Protein AF-A0A8C9F2P1-F1 (afdb_monomer_lite)

Secondary structure (DSSP, 8-state):
----------------------PEEEEEEEEE--SSSSPPEEEEEE---S-TT--EEEEETTEEEEESSEEEEEE-SGGG-EEEEEEETTT--EEEEEEEEEEETT-------EEEBSSTTSEEEEEEEES---TT-EEEESSSB---EEEEETTEEEEEEEEE-TT--TTS---SPEEEEEEEEETTEEEEEEEEE-HHHHBHHHHHHHHHHHHHHHHHHHHHHHHHHHHHHHHHHHHHHHHHS------SSHHHHHHHHHHHHHHHHT-

Radius of gyration: 35.14 Å; chains: 1; bounding box: 59×45×119 Å

pLDDT: mean 71.7, std 19.45, range [29.45, 96.0]

Organism: Pavo cristatus (NCBI:txid9049)

InterPro domains:
  IPR007110 Immunoglobulin-like domain [PS50835] (43-96)
  IPR013783 Immunoglobulin-like fold [G3DSA:2.60.40.10] (23-104)
  IPR013783 Immunoglobulin-like fold [G3DSA:2.60.40.10] (109-202)
  IPR015528 Interleukin-12 beta [PR01928] (113-128)
  IPR015528 Interleukin-12 beta [PR01928] (169-180)
  IPR019482 Interleukin-12 beta, central domain [PF10420] (110-186)
  IPR036116 Fibronectin type III superfamily [SSF49265] (100-202)
  IPR036179 Immunoglobulin-like domain superfamily [SSF48726] (40-87)
  IPR050676 Interleukin-12 [PTHR48485] (5-209)

Structure (mmCIF, N/CA/C/O backbone):
data_AF-A0A8C9F2P1-F1
#
_entry.id   AF-A0A8C9F2P1-F1
#
loop_
_atom_site.group_PDB
_atom_site.id
_atom_site.type_symbol
_atom_site.label_atom_id
_atom_site.label_alt_id
_atom_site.label_comp_id
_atom_site.label_asym_id
_atom_site.label_entity_id
_atom_site.label_seq_id
_atom_site.pdbx_PDB_ins_code
_atom_site.Cartn_x
_atom_site.Cartn_y
_atom_site.Cartn_z
_atom_site.occupancy
_atom_site.B_iso_or_equiv
_atom_site.auth_seq_id
_atom_site.auth_comp_id
_atom_site.auth_asym_id
_atom_site.auth_atom_id
_atom_site.pdbx_PDB_model_num
ATOM 1 N N . ASN A 1 1 ? 33.682 -20.377 -0.578 1.00 33.81 1 ASN A N 1
ATOM 2 C CA . ASN A 1 1 ? 34.108 -20.885 0.744 1.00 33.81 1 ASN A CA 1
ATOM 3 C C . ASN A 1 1 ? 33.719 -19.906 1.837 1.00 33.81 1 ASN A C 1
ATOM 5 O O . ASN A 1 1 ? 34.467 -18.975 2.087 1.00 33.81 1 ASN A O 1
ATOM 9 N N . CYS A 1 2 ? 32.554 -20.096 2.461 1.00 29.45 2 CYS A N 1
ATOM 10 C CA . CYS A 1 2 ? 32.192 -19.419 3.708 1.00 29.45 2 CYS A CA 1
ATOM 11 C C . CYS A 1 2 ? 31.527 -20.458 4.632 1.00 29.45 2 CYS A C 1
ATOM 13 O O . CYS A 1 2 ? 30.336 -20.721 4.546 1.00 29.45 2 CYS A O 1
ATOM 15 N N . HIS A 1 3 ? 32.361 -21.114 5.433 1.00 33.81 3 HIS A N 1
ATOM 16 C CA . HIS A 1 3 ? 32.072 -21.952 6.607 1.00 33.81 3 HIS A CA 1
ATOM 17 C C . HIS A 1 3 ? 33.021 -21.380 7.694 1.00 33.81 3 HIS A C 1
ATOM 19 O O . HIS A 1 3 ? 34.109 -20.946 7.327 1.00 33.81 3 HIS A O 1
ATOM 25 N N . LEU A 1 4 ? 32.770 -21.290 9.005 1.00 39.06 4 LEU A N 1
ATOM 26 C CA . LEU A 1 4 ? 31.914 -22.031 9.932 1.00 39.06 4 LEU A CA 1
ATOM 27 C C . LEU A 1 4 ? 31.918 -21.276 11.302 1.00 39.06 4 LEU A C 1
ATOM 29 O O . LEU A 1 4 ? 32.972 -20.803 11.707 1.00 39.06 4 LEU A O 1
ATOM 33 N N . TYR A 1 5 ? 30.758 -21.196 11.974 1.00 37.84 5 TYR A N 1
ATOM 34 C CA . TYR A 1 5 ? 30.447 -21.282 13.428 1.00 37.84 5 TYR A CA 1
ATOM 35 C C . TYR A 1 5 ? 31.384 -20.759 14.548 1.00 37.84 5 TYR A C 1
ATOM 37 O O . TYR A 1 5 ? 32.548 -21.128 14.610 1.00 37.84 5 TYR A O 1
ATOM 45 N N . CYS A 1 6 ? 30.781 -20.089 15.553 1.00 30.33 6 CYS A N 1
ATOM 46 C CA . CYS A 1 6 ? 30.872 -20.336 17.023 1.00 30.33 6 CYS A CA 1
ATOM 47 C C . CYS A 1 6 ? 30.288 -19.124 17.787 1.00 30.33 6 CYS A C 1
ATOM 49 O O . CYS A 1 6 ? 30.443 -18.005 17.323 1.00 30.33 6 CYS A O 1
ATOM 51 N N . SER A 1 7 ? 29.664 -19.178 18.965 1.00 40.97 7 SER A N 1
ATOM 52 C CA . SER A 1 7 ? 29.119 -20.210 19.853 1.00 40.97 7 SER A CA 1
ATOM 53 C C . SER A 1 7 ? 28.253 -19.474 20.894 1.00 40.97 7 SER A C 1
ATOM 55 O O . SER A 1 7 ? 28.381 -18.265 21.080 1.00 40.97 7 SER A O 1
ATOM 57 N N . ALA A 1 8 ? 27.390 -20.214 21.583 1.00 44.00 8 ALA A N 1
ATOM 58 C CA . ALA A 1 8 ? 26.389 -19.725 22.523 1.00 44.00 8 ALA A CA 1
ATOM 59 C C . ALA A 1 8 ? 26.947 -19.047 23.791 1.00 44.00 8 ALA A C 1
ATOM 61 O O . ALA A 1 8 ? 27.937 -19.503 24.357 1.00 44.00 8 ALA A O 1
ATOM 62 N N . PHE A 1 9 ? 26.210 -18.052 24.297 1.00 39.06 9 PHE A N 1
ATOM 63 C CA . PHE A 1 9 ? 26.190 -17.664 25.710 1.00 39.06 9 PHE A CA 1
ATOM 64 C C . PHE A 1 9 ? 24.742 -17.340 26.111 1.00 39.06 9 PHE A C 1
ATOM 66 O O . PHE A 1 9 ? 24.146 -16.391 25.610 1.00 39.06 9 PHE A O 1
ATOM 73 N N . ILE A 1 10 ? 24.173 -18.163 26.996 1.00 45.09 10 ILE A N 1
ATOM 74 C CA . ILE A 1 10 ? 22.894 -17.925 27.677 1.00 45.09 10 ILE A CA 1
ATOM 75 C C . ILE A 1 10 ? 23.223 -17.513 29.112 1.00 45.09 10 ILE A C 1
ATOM 77 O O . ILE A 1 10 ? 23.900 -18.254 29.822 1.00 45.09 10 ILE A O 1
ATOM 81 N N . LEU A 1 11 ? 22.706 -16.364 29.549 1.00 40.53 11 LEU A N 1
ATOM 82 C CA . LEU A 1 11 ? 22.601 -15.991 30.960 1.00 40.53 11 LEU A CA 1
ATOM 83 C C . LEU A 1 11 ? 21.319 -15.166 31.161 1.00 40.53 11 LEU A C 1
ATOM 85 O O . LEU A 1 11 ? 21.151 -14.098 30.579 1.00 40.53 11 LEU A O 1
ATOM 89 N N . LEU A 1 12 ? 20.398 -15.733 31.946 1.00 43.09 12 LEU A N 1
ATOM 90 C CA . LEU A 1 12 ? 19.124 -15.157 32.382 1.00 43.09 12 LEU A CA 1
ATOM 91 C C . LEU A 1 12 ? 19.335 -14.036 33.408 1.00 43.09 12 LEU A C 1
ATOM 93 O O . LEU A 1 12 ? 20.036 -14.257 34.393 1.00 43.09 12 LEU A O 1
ATOM 97 N N . ILE A 1 13 ? 18.594 -12.930 33.272 1.00 45.28 13 ILE A N 1
ATOM 98 C CA . ILE A 1 13 ? 18.105 -12.138 34.414 1.00 45.28 13 ILE A CA 1
ATOM 99 C C . ILE A 1 13 ? 16.639 -11.752 34.154 1.00 45.28 13 ILE A C 1
ATOM 101 O O . ILE A 1 13 ? 16.314 -11.121 33.152 1.00 45.28 13 ILE A O 1
ATOM 105 N N . LEU A 1 14 ? 15.762 -12.164 35.075 1.00 47.00 14 LEU A N 1
ATOM 106 C CA . LEU A 1 14 ? 14.365 -11.745 35.197 1.00 47.00 14 LEU A CA 1
ATOM 107 C C . LEU A 1 14 ? 14.307 -10.342 35.814 1.00 47.00 14 LEU A C 1
ATOM 109 O O . LEU A 1 14 ? 14.757 -10.162 36.943 1.00 47.00 14 LEU A O 1
ATOM 113 N N . ALA A 1 15 ? 13.695 -9.378 35.126 1.00 34.41 15 ALA A N 1
ATOM 114 C CA . ALA A 1 15 ? 13.180 -8.162 35.751 1.00 34.41 15 ALA A CA 1
ATOM 115 C C . ALA A 1 15 ? 12.081 -7.529 34.884 1.00 34.41 15 ALA A C 1
ATOM 117 O O . ALA A 1 15 ? 12.339 -7.085 33.771 1.00 34.41 15 ALA A O 1
ATOM 118 N N . GLY A 1 16 ? 10.863 -7.480 35.431 1.00 40.03 16 GLY A N 1
ATOM 119 C CA . G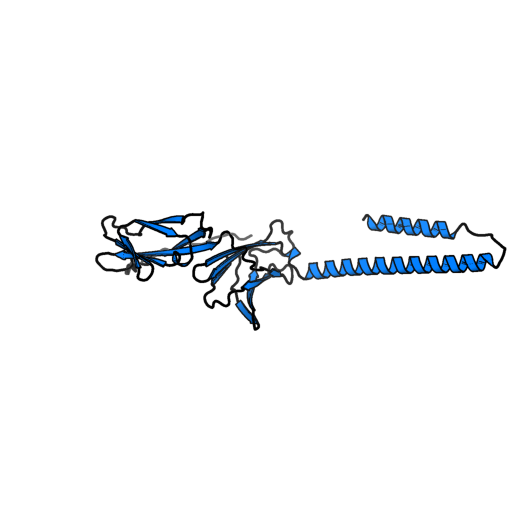LY A 1 16 ? 9.805 -6.553 35.029 1.00 40.03 16 GLY A CA 1
ATOM 120 C C . GLY A 1 16 ? 9.223 -6.754 33.632 1.00 40.03 16 GLY A C 1
ATOM 121 O O . GLY A 1 16 ? 9.534 -5.999 32.715 1.00 40.03 16 GLY A O 1
ATOM 122 N N . ALA A 1 17 ? 8.264 -7.673 33.498 1.00 34.94 17 ALA A N 1
ATOM 123 C CA . ALA A 1 17 ? 7.250 -7.528 32.462 1.00 34.94 17 ALA A CA 1
ATOM 124 C C . ALA A 1 17 ? 6.398 -6.292 32.805 1.00 34.94 17 ALA A C 1
ATOM 126 O O . ALA A 1 17 ? 5.344 -6.395 33.428 1.00 34.94 17 ALA A O 1
ATOM 127 N N . ASN A 1 18 ? 6.867 -5.106 32.412 1.00 39.03 18 ASN A N 1
ATOM 128 C CA . ASN A 1 18 ? 5.953 -4.039 32.038 1.00 39.03 18 ASN A CA 1
ATOM 129 C C . ASN A 1 18 ? 5.150 -4.611 30.874 1.00 39.03 18 ASN A C 1
ATOM 131 O O . ASN A 1 18 ? 5.624 -4.622 29.736 1.00 39.03 18 ASN A O 1
ATOM 135 N N . MET A 1 19 ? 3.977 -5.167 31.182 1.00 31.06 19 MET A N 1
ATOM 136 C CA . MET A 1 19 ? 3.005 -5.615 30.197 1.00 31.06 19 MET A CA 1
ATOM 137 C C . MET A 1 19 ? 2.455 -4.358 29.529 1.00 31.06 19 MET A C 1
ATOM 139 O O . MET A 1 19 ? 1.376 -3.863 29.834 1.00 31.06 19 MET A O 1
ATOM 143 N N . SER A 1 20 ? 3.286 -3.781 28.670 1.00 34.66 20 SER A N 1
ATOM 144 C CA . SER A 1 20 ? 2.870 -2.836 27.661 1.00 34.66 20 SER A CA 1
ATOM 145 C C . SER A 1 20 ? 1.921 -3.625 26.774 1.00 34.66 20 SER A C 1
ATOM 147 O O . SER A 1 20 ? 2.335 -4.476 25.989 1.00 34.66 20 SER A O 1
ATOM 149 N N . PHE A 1 21 ? 0.623 -3.414 26.979 1.00 36.59 21 PHE A N 1
ATOM 150 C CA . PHE A 1 21 ? -0.382 -3.835 26.022 1.00 36.59 21 PHE A CA 1
ATOM 151 C C . PHE A 1 21 ? -0.107 -3.054 24.739 1.00 36.59 21 PHE A C 1
ATOM 153 O O . PHE A 1 21 ? -0.518 -1.907 24.582 1.00 36.59 21 PHE A O 1
ATOM 160 N N . PHE A 1 22 ? 0.668 -3.650 23.838 1.00 39.34 22 PHE A N 1
ATOM 161 C CA . PHE A 1 22 ? 0.743 -3.183 22.468 1.00 39.34 22 PHE A CA 1
ATOM 162 C C . PHE A 1 22 ? -0.581 -3.553 21.809 1.00 39.34 22 PHE A C 1
ATOM 164 O O . PHE A 1 22 ? -0.883 -4.732 21.631 1.00 39.34 22 PHE A O 1
ATOM 171 N N . ALA A 1 23 ? -1.383 -2.546 21.469 1.00 50.19 23 ALA A N 1
ATOM 172 C CA . ALA A 1 23 ? -2.507 -2.751 20.572 1.00 50.19 23 ALA A CA 1
ATOM 173 C C . ALA A 1 23 ? -1.953 -3.275 19.236 1.00 50.19 23 ALA A C 1
ATOM 175 O O . ALA A 1 23 ? -1.092 -2.643 18.616 1.00 50.19 23 ALA A O 1
ATOM 176 N N . ILE A 1 24 ? -2.402 -4.461 18.834 1.00 57.00 24 ILE A N 1
ATOM 177 C CA . ILE A 1 24 ? -1.966 -5.115 17.597 1.00 57.00 24 ILE A CA 1
ATOM 178 C C . ILE A 1 24 ? -2.663 -4.426 16.415 1.00 57.00 24 ILE A C 1
ATOM 180 O O . ILE A 1 24 ? -3.870 -4.182 16.476 1.00 57.00 24 ILE A O 1
ATOM 184 N N . SER A 1 25 ? -1.883 -4.108 15.375 1.00 72.19 25 SER A N 1
ATOM 185 C CA . SER A 1 25 ? -2.351 -3.552 14.099 1.00 72.19 25 SER A CA 1
ATOM 186 C C . SER A 1 25 ? -2.530 -4.664 13.079 1.00 72.19 25 SER A C 1
ATOM 188 O O . SER A 1 25 ? -1.555 -5.335 12.736 1.00 72.19 25 SER A O 1
ATOM 190 N N . GLU A 1 26 ? -3.736 -4.822 12.548 1.00 84.56 26 GLU A N 1
ATOM 191 C CA . GLU A 1 26 ? -3.969 -5.621 11.343 1.00 84.56 26 GLU A CA 1
ATOM 192 C C . GLU A 1 26 ? -4.292 -4.692 10.173 1.00 84.56 26 GLU A C 1
ATOM 194 O O . GLU A 1 26 ? -5.166 -3.834 10.288 1.00 84.56 26 GLU A O 1
ATOM 199 N N . VAL A 1 27 ? -3.600 -4.853 9.044 1.00 89.62 27 VAL A N 1
ATOM 200 C CA . VAL A 1 27 ? -3.855 -4.077 7.822 1.00 89.62 27 VAL A CA 1
ATOM 201 C C . VAL A 1 27 ? -4.522 -4.983 6.793 1.00 89.62 27 VAL A C 1
ATOM 203 O O . VAL A 1 27 ? -3.987 -6.040 6.466 1.00 89.62 27 VAL A O 1
ATOM 206 N N . TYR A 1 28 ? -5.675 -4.562 6.275 1.00 91.38 28 TYR A N 1
ATOM 207 C CA . TYR A 1 28 ? -6.435 -5.280 5.254 1.00 91.38 28 TYR A CA 1
ATOM 208 C C . TYR A 1 28 ? -6.451 -4.468 3.964 1.00 91.38 28 TYR A C 1
ATOM 210 O O . TYR A 1 28 ? -6.855 -3.309 3.980 1.00 91.38 28 TYR A O 1
ATOM 218 N N . VAL A 1 29 ? -6.053 -5.085 2.852 1.00 91.69 29 VAL A N 1
ATOM 219 C CA . VAL A 1 29 ? -6.178 -4.502 1.509 1.00 91.69 29 VAL A CA 1
ATOM 220 C C . VAL A 1 29 ? -7.422 -5.086 0.847 1.00 91.69 29 VAL A C 1
ATOM 222 O O . VAL A 1 29 ? -7.571 -6.306 0.754 1.00 91.69 29 VAL A O 1
ATOM 225 N N . ILE A 1 30 ? -8.344 -4.217 0.443 1.00 93.44 30 ILE A N 1
ATOM 226 C CA . ILE A 1 30 ? -9.664 -4.578 -0.067 1.00 93.44 30 ILE A CA 1
ATOM 227 C C . ILE A 1 30 ? -9.790 -4.102 -1.511 1.00 93.44 30 ILE A C 1
ATOM 229 O O . ILE A 1 30 ? -9.953 -2.917 -1.777 1.00 93.44 30 ILE A O 1
ATOM 233 N N . GLU A 1 31 ? -9.768 -5.046 -2.444 1.00 91.44 31 GLU A N 1
ATOM 234 C CA . GLU A 1 31 ? -10.162 -4.785 -3.829 1.00 91.44 31 GLU A CA 1
ATOM 235 C C . GLU A 1 31 ? -11.665 -4.484 -3.900 1.00 91.44 31 GLU A C 1
ATOM 237 O O . GLU A 1 31 ? -12.473 -5.261 -3.367 1.00 91.44 31 GLU A O 1
ATOM 242 N N . SER A 1 32 ? -12.020 -3.363 -4.533 1.00 90.25 32 SER A N 1
ATOM 243 C CA . SER A 1 32 ? -13.395 -2.876 -4.669 1.00 90.25 32 SER A CA 1
ATOM 244 C C . SER A 1 32 ? -13.683 -2.346 -6.077 1.00 90.25 32 SER A C 1
ATOM 246 O O . SER A 1 32 ? -12.914 -1.555 -6.633 1.00 90.25 32 SER A O 1
ATOM 248 N N . GLU A 1 33 ? -14.820 -2.760 -6.637 1.00 90.81 33 GLU A N 1
ATOM 249 C CA . GLU A 1 33 ? -15.377 -2.239 -7.888 1.00 90.81 33 GLU A CA 1
ATOM 250 C C . GLU A 1 33 ? -16.398 -1.141 -7.586 1.00 90.81 33 GLU A C 1
ATOM 252 O O . GLU A 1 33 ? -17.348 -1.333 -6.824 1.00 90.81 33 GLU A O 1
ATOM 257 N N . TRP A 1 34 ? -16.198 0.028 -8.186 1.00 89.31 34 TRP A N 1
ATOM 258 C CA . TRP A 1 34 ? -16.967 1.229 -7.873 1.00 89.31 34 TRP A CA 1
ATOM 259 C C . TRP A 1 34 ? -18.045 1.453 -8.930 1.00 89.31 34 TRP A C 1
ATOM 261 O O . TRP A 1 34 ? -17.960 2.366 -9.748 1.00 89.31 34 TRP A O 1
ATOM 271 N N . ASN A 1 35 ? -19.048 0.580 -8.927 1.00 87.44 35 ASN A N 1
ATOM 272 C CA . ASN A 1 35 ? -20.222 0.687 -9.785 1.00 87.44 35 ASN A CA 1
ATOM 273 C C . ASN A 1 35 ? -21.507 0.467 -8.960 1.00 87.44 35 ASN A C 1
ATOM 275 O O . ASN A 1 35 ? -21.458 -0.026 -7.828 1.00 87.44 35 ASN A O 1
ATOM 279 N N . ASP A 1 36 ? -22.663 0.860 -9.492 1.00 87.25 36 ASP A N 1
ATOM 280 C CA . ASP A 1 36 ? -23.942 0.758 -8.771 1.00 87.25 36 ASP A CA 1
ATOM 281 C C . ASP A 1 36 ? -24.445 -0.691 -8.630 1.00 87.25 36 ASP A C 1
ATOM 283 O O . ASP A 1 36 ? -25.266 -0.982 -7.760 1.00 87.25 36 ASP A O 1
ATOM 287 N N . GLU A 1 37 ? -23.937 -1.612 -9.451 1.00 90.75 37 GLU A N 1
ATOM 288 C CA . GLU A 1 37 ? -24.379 -3.009 -9.527 1.00 90.75 37 GLU A CA 1
ATOM 289 C C . GLU A 1 37 ? -23.670 -3.906 -8.501 1.00 90.75 37 GLU A C 1
ATOM 291 O O . GLU A 1 37 ? -24.273 -4.822 -7.934 1.00 90.75 37 GLU A O 1
ATOM 296 N N . THR A 1 38 ? -22.397 -3.627 -8.224 1.00 90.31 38 THR A N 1
ATOM 297 C CA . THR A 1 38 ? -21.540 -4.407 -7.339 1.00 90.31 38 THR A CA 1
ATOM 298 C C . THR A 1 38 ? -21.796 -3.986 -5.883 1.00 90.31 38 THR A C 1
ATOM 300 O O . THR A 1 38 ? -21.642 -2.809 -5.517 1.00 90.31 38 THR A O 1
ATOM 303 N N . PRO A 1 39 ? -22.221 -4.920 -5.008 1.00 93.31 39 PRO A N 1
ATOM 304 C CA . PRO A 1 39 ? -22.475 -4.624 -3.603 1.00 93.31 39 PRO A CA 1
ATOM 305 C C . PRO A 1 39 ? -21.174 -4.443 -2.811 1.00 93.31 39 PRO A C 1
ATOM 307 O O . PRO A 1 39 ? -20.104 -4.899 -3.210 1.00 93.31 39 PRO A O 1
ATOM 310 N N . ALA A 1 40 ? -21.289 -3.826 -1.634 1.00 93.88 40 ALA A N 1
ATOM 311 C CA . ALA A 1 40 ? -20.174 -3.678 -0.705 1.00 93.88 40 ALA A CA 1
ATOM 312 C C . ALA A 1 40 ? -19.603 -5.039 -0.270 1.00 93.88 40 ALA A C 1
ATOM 314 O O . ALA A 1 40 ? -20.337 -6.003 -0.013 1.00 93.88 40 ALA A O 1
ATOM 315 N N . LYS A 1 41 ? -18.279 -5.107 -0.117 1.00 94.75 41 LYS A N 1
ATOM 316 C CA . LYS A 1 41 ? -17.587 -6.306 0.354 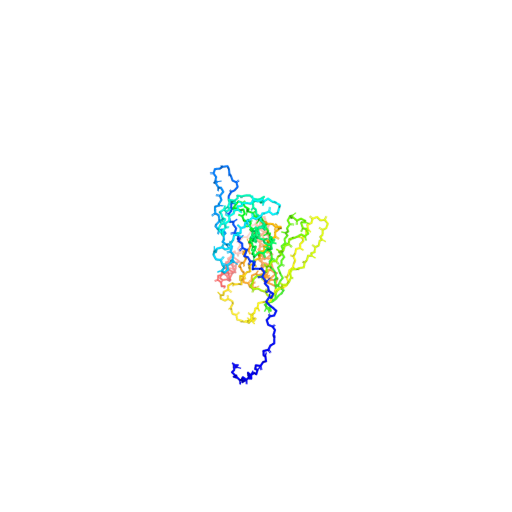1.00 94.75 41 LYS A CA 1
ATOM 317 C C . LYS A 1 41 ? -17.738 -6.434 1.866 1.00 94.75 41 LYS A C 1
ATOM 319 O O . LYS A 1 41 ? -17.505 -5.483 2.607 1.00 94.75 41 LYS A O 1
ATOM 324 N N . LYS A 1 42 ? -18.103 -7.628 2.336 1.00 95.00 42 LYS A N 1
ATOM 325 C CA . LYS A 1 42 ? -18.283 -7.921 3.766 1.00 95.00 42 LYS A CA 1
ATOM 326 C C . LYS A 1 42 ? -16.999 -8.478 4.359 1.00 95.00 42 LYS A C 1
ATOM 328 O O . LYS A 1 42 ? -16.578 -9.573 3.993 1.00 95.00 42 LYS A O 1
ATOM 333 N N . VAL A 1 43 ? -16.402 -7.749 5.297 1.00 94.56 43 VAL A N 1
ATOM 334 C CA . VAL A 1 43 ? -15.168 -8.143 5.988 1.00 94.56 43 VAL A CA 1
ATOM 335 C C . VAL A 1 43 ? -15.470 -8.400 7.458 1.00 94.56 43 VAL A C 1
ATOM 337 O O . VAL A 1 43 ? -16.029 -7.553 8.154 1.00 94.56 43 VAL A O 1
ATOM 340 N N . LYS A 1 44 ? -15.113 -9.593 7.939 1.00 94.75 44 LYS A N 1
ATOM 341 C CA . LYS A 1 44 ? -15.293 -9.987 9.338 1.00 94.75 44 LYS A CA 1
ATOM 342 C C . LYS A 1 44 ? -14.066 -9.579 10.153 1.00 94.75 44 LYS A C 1
ATOM 344 O O . LYS A 1 44 ? -13.023 -10.215 10.048 1.00 94.75 44 LYS A O 1
ATOM 349 N N . LEU A 1 45 ? -14.225 -8.578 11.009 1.00 93.31 45 LEU A N 1
ATOM 350 C CA . LEU A 1 45 ? -13.245 -8.182 12.014 1.00 93.31 45 LEU A CA 1
ATOM 351 C C . LEU A 1 45 ? -13.497 -8.927 13.324 1.00 93.31 45 LEU A C 1
ATOM 353 O O . LEU A 1 45 ? -14.644 -9.070 13.751 1.00 93.31 45 LEU A O 1
ATOM 357 N N . THR A 1 46 ? -12.430 -9.381 13.978 1.00 92.31 46 THR A N 1
ATOM 358 C CA . THR A 1 46 ? -12.506 -10.040 15.289 1.00 92.31 46 THR A CA 1
ATOM 359 C C . THR A 1 46 ? -11.604 -9.314 16.271 1.00 92.31 46 THR A C 1
ATOM 361 O O . THR A 1 46 ? -10.423 -9.124 16.013 1.00 92.31 46 THR A O 1
ATOM 364 N N . CYS A 1 47 ? -12.160 -8.903 17.407 1.00 91.25 47 CYS A N 1
ATOM 365 C CA . CYS A 1 47 ? -11.415 -8.164 18.409 1.00 91.25 47 CYS A CA 1
ATOM 366 C C . CYS A 1 47 ? -10.446 -9.110 19.112 1.00 91.25 47 CYS A C 1
ATOM 368 O O . CYS A 1 47 ? -10.854 -10.164 19.615 1.00 91.25 47 CYS A O 1
ATOM 370 N N . ASN A 1 48 ? -9.172 -8.728 19.157 1.00 87.75 48 ASN A N 1
ATOM 371 C CA . ASN A 1 48 ? -8.122 -9.555 19.733 1.00 87.75 48 ASN A CA 1
ATOM 372 C C . ASN A 1 48 ? -8.104 -9.444 21.269 1.00 87.75 48 ASN A C 1
ATOM 374 O O . ASN A 1 48 ? -7.260 -8.773 21.856 1.00 87.75 48 ASN A O 1
ATOM 378 N N . THR A 1 49 ? -9.093 -10.063 21.915 1.00 86.19 49 THR A N 1
ATOM 379 C CA . THR A 1 49 ? -9.196 -10.195 23.375 1.00 86.19 49 THR A CA 1
ATOM 380 C C . THR A 1 49 ? -9.052 -11.659 23.783 1.00 86.19 49 THR A C 1
ATOM 382 O O . THR A 1 49 ? -9.687 -12.538 23.192 1.00 86.19 49 THR A O 1
ATOM 385 N N . ALA A 1 50 ? -8.237 -11.910 24.811 1.00 82.69 50 ALA A N 1
ATOM 386 C CA . ALA A 1 50 ? -8.070 -13.231 25.421 1.00 82.69 50 ALA A CA 1
ATOM 387 C C . ALA A 1 50 ? -9.305 -13.667 26.230 1.00 82.69 50 ALA A C 1
ATOM 389 O O . ALA A 1 50 ? -9.544 -14.860 26.396 1.00 82.69 50 ALA A O 1
ATOM 390 N N . ASP A 1 51 ? -10.092 -12.705 26.719 1.00 83.62 51 ASP A N 1
ATOM 391 C CA . ASP A 1 51 ? -11.343 -12.954 27.431 1.00 83.62 51 ASP A CA 1
ATOM 392 C C . ASP A 1 51 ? -12.527 -12.844 26.459 1.00 83.62 51 ASP A C 1
ATOM 394 O O . ASP A 1 51 ? -12.837 -11.761 25.953 1.00 83.62 51 ASP A O 1
ATOM 398 N N . GLU A 1 52 ? -13.173 -13.981 26.188 1.00 79.06 52 GLU A N 1
ATOM 399 C CA . GLU A 1 52 ? -14.356 -14.106 25.324 1.00 79.06 52 GLU A CA 1
ATOM 400 C C . GLU A 1 52 ? -15.606 -13.444 25.921 1.00 79.06 52 GLU A C 1
ATOM 402 O O . GLU A 1 52 ? -16.510 -13.049 25.185 1.00 79.06 52 GLU A O 1
ATOM 407 N N . ALA A 1 53 ? -15.675 -13.319 27.250 1.00 82.50 53 ALA A N 1
ATOM 408 C CA . ALA A 1 53 ? -16.813 -12.729 27.950 1.00 82.50 53 ALA A CA 1
ATOM 409 C C . ALA A 1 53 ? -16.672 -11.210 28.128 1.00 82.50 53 ALA A C 1
ATOM 411 O O . ALA A 1 53 ? -17.595 -10.557 28.628 1.00 82.50 53 ALA A O 1
ATOM 412 N N . LEU A 1 54 ? -15.533 -10.633 27.731 1.00 85.88 54 LEU A N 1
ATOM 413 C CA . LEU A 1 54 ? -15.301 -9.202 27.829 1.00 85.88 54 LEU A CA 1
ATOM 414 C C . LEU A 1 54 ? -16.261 -8.455 26.884 1.00 85.88 54 LEU A C 1
ATOM 416 O O . LEU A 1 54 ? -16.205 -8.646 25.666 1.00 85.88 54 LEU A O 1
ATOM 420 N N . PRO A 1 55 ? -17.132 -7.573 27.404 1.00 92.31 55 PRO A N 1
ATOM 421 C CA . PRO A 1 55 ? -17.995 -6.775 26.552 1.00 92.31 55 PRO A CA 1
ATOM 422 C C . PRO A 1 55 ? -17.153 -5.726 25.819 1.00 92.31 55 PRO A C 1
ATOM 424 O O . PRO A 1 55 ? -16.448 -4.929 26.444 1.00 92.31 55 PRO A O 1
ATOM 427 N N . VAL A 1 56 ? -17.243 -5.717 24.490 1.00 95.44 56 VAL A N 1
ATOM 428 C CA . VAL A 1 56 ? -16.495 -4.807 23.613 1.00 95.44 56 VAL A CA 1
ATOM 429 C C . VAL A 1 56 ? -17.411 -4.146 22.588 1.00 95.44 56 VAL A C 1
ATOM 431 O O . VAL A 1 56 ? -18.503 -4.644 22.295 1.00 95.44 56 VAL A O 1
ATOM 434 N N . TYR A 1 57 ? -16.968 -3.024 22.033 1.00 95.38 57 TYR A N 1
ATOM 435 C CA . TYR A 1 57 ? -17.647 -2.334 20.941 1.00 95.38 57 TYR A CA 1
ATOM 436 C C . TYR A 1 57 ? -16.642 -1.766 19.937 1.00 95.38 57 TYR A C 1
ATOM 438 O O . TYR A 1 57 ? -15.475 -1.547 20.258 1.00 95.38 57 TYR A O 1
ATOM 446 N N . TRP A 1 58 ? -17.111 -1.514 18.720 1.00 96.00 58 TRP A N 1
ATOM 447 C CA . TRP A 1 58 ? -16.295 -1.054 17.605 1.00 96.00 58 TRP A CA 1
ATOM 448 C C . TRP A 1 58 ? -16.637 0.371 17.202 1.00 96.00 58 TRP A C 1
ATOM 450 O O . TRP A 1 58 ? -17.813 0.731 17.088 1.00 96.00 58 TRP A O 1
ATOM 460 N N . LYS A 1 59 ? -15.605 1.165 16.924 1.00 95.75 59 LYS A N 1
ATOM 461 C CA . LYS A 1 59 ? -15.730 2.521 16.396 1.00 95.75 59 LYS A CA 1
ATOM 462 C C . LYS A 1 59 ? -14.921 2.708 15.122 1.00 95.75 59 LYS A C 1
ATOM 464 O O . LYS A 1 59 ? -13.881 2.081 14.942 1.00 95.75 59 LYS A O 1
ATOM 469 N N . LYS A 1 60 ? -15.390 3.623 14.279 1.00 93.50 60 LYS A N 1
ATOM 470 C CA . LYS A 1 60 ? -14.646 4.175 13.146 1.00 93.50 60 LYS A CA 1
ATOM 471 C C . LYS A 1 60 ? -14.670 5.692 13.275 1.00 93.50 60 LYS A C 1
ATOM 473 O O . LYS A 1 60 ? -15.723 6.311 13.137 1.00 93.50 60 LYS A O 1
ATOM 478 N N . GLY A 1 61 ? -13.532 6.285 13.629 1.00 87.00 61 GLY A N 1
ATOM 479 C CA . GLY A 1 61 ? -13.500 7.681 14.070 1.00 87.00 61 GLY A CA 1
ATOM 480 C C . GLY A 1 61 ? -14.403 7.886 15.293 1.00 87.00 61 GLY A C 1
ATOM 481 O O . GLY A 1 61 ? -14.164 7.312 16.355 1.00 87.00 61 GLY A O 1
ATOM 482 N N . THR A 1 62 ? -15.460 8.681 15.147 1.00 87.44 62 THR A N 1
ATOM 483 C CA . THR A 1 62 ? -16.439 8.953 16.213 1.00 87.44 62 THR A CA 1
ATOM 484 C C . THR A 1 62 ? -17.683 8.061 16.154 1.00 87.44 62 THR A C 1
ATOM 486 O O . THR A 1 62 ? -18.428 7.996 17.133 1.00 87.44 62 THR A O 1
ATOM 489 N N . GLU A 1 63 ? -17.901 7.348 15.048 1.00 94.06 63 GLU A N 1
ATOM 490 C CA . GLU A 1 63 ? -19.120 6.582 14.788 1.00 94.06 63 GLU A CA 1
ATOM 491 C C . GLU A 1 63 ? -19.063 5.187 15.425 1.00 94.06 63 GLU A C 1
ATOM 493 O O . GLU A 1 63 ? -18.065 4.471 15.300 1.00 94.06 63 GLU A O 1
ATOM 498 N N . LEU A 1 64 ? -20.146 4.782 16.097 1.00 94.81 64 LEU A N 1
ATOM 499 C CA . LEU A 1 64 ? -20.311 3.426 16.620 1.00 94.81 64 LEU A CA 1
ATOM 500 C C . LEU A 1 64 ? -20.721 2.485 15.481 1.00 94.81 64 LEU A C 1
ATOM 502 O O . LEU A 1 64 ? -21.791 2.653 14.904 1.00 94.81 64 LEU A O 1
ATOM 506 N N . LYS A 1 65 ? -19.897 1.474 15.193 1.00 95.44 65 LYS A N 1
ATOM 507 C CA . LYS A 1 65 ? -20.146 0.515 14.102 1.00 95.44 65 LYS A CA 1
ATOM 508 C C . LYS A 1 65 ? -20.790 -0.788 14.565 1.00 95.44 65 LYS A C 1
ATOM 510 O O . LYS A 1 65 ? -21.472 -1.440 13.784 1.00 95.44 65 LYS A O 1
ATOM 515 N N . GLY A 1 66 ? -20.604 -1.173 15.825 1.00 94.12 66 GLY A N 1
ATOM 516 C CA . GLY A 1 66 ? -21.234 -2.376 16.363 1.00 94.12 66 GLY A CA 1
ATOM 517 C C . GLY A 1 66 ? -20.757 -2.745 17.760 1.00 94.12 66 GLY A C 1
ATOM 518 O O . GLY A 1 66 ? -19.830 -2.144 18.302 1.00 94.12 66 GLY A O 1
ATOM 519 N N . THR A 1 67 ? -21.400 -3.752 18.341 1.00 93.94 67 THR A N 1
ATOM 520 C CA . THR A 1 67 ? -21.088 -4.293 19.669 1.00 93.94 67 THR A CA 1
ATOM 521 C C . THR A 1 67 ? -20.803 -5.784 19.586 1.00 93.94 67 THR A C 1
ATOM 523 O O . THR A 1 67 ? -21.400 -6.485 18.773 1.00 93.94 67 THR A O 1
ATOM 526 N N . GLY A 1 68 ? -19.954 -6.280 20.481 1.00 92.38 68 GLY A N 1
ATOM 527 C CA . GLY A 1 68 ? -19.542 -7.678 20.525 1.00 92.38 68 GLY A CA 1
ATOM 528 C C . GLY A 1 68 ? -18.188 -7.919 19.862 1.00 92.38 68 GLY A C 1
ATOM 529 O O . GLY A 1 68 ? -17.612 -7.055 19.200 1.00 92.38 68 GLY A O 1
ATOM 530 N N . LYS A 1 69 ? -17.659 -9.127 20.075 1.00 91.31 69 LYS A N 1
ATOM 531 C CA . LYS A 1 69 ? -16.294 -9.490 19.677 1.00 91.31 69 LYS A CA 1
ATOM 532 C C . LYS A 1 69 ? -16.067 -9.436 18.165 1.00 91.31 69 LYS A C 1
ATOM 534 O O . LYS A 1 69 ? -14.963 -9.128 17.729 1.00 91.31 69 LYS A O 1
ATOM 539 N N . THR A 1 70 ? -17.093 -9.733 17.374 1.00 93.12 70 THR A N 1
ATOM 540 C CA . THR A 1 70 ? -17.026 -9.730 15.909 1.00 93.12 70 THR A CA 1
ATOM 541 C C . THR A 1 70 ? -17.797 -8.543 15.340 1.00 93.12 70 THR A C 1
ATOM 543 O O . THR A 1 70 ? -18.932 -8.310 15.746 1.00 93.12 70 THR A O 1
ATOM 546 N N . LEU A 1 71 ? -17.216 -7.859 14.355 1.00 94.88 71 LEU A N 1
ATOM 547 C CA . LEU A 1 71 ? -17.889 -6.865 13.518 1.00 94.88 71 LEU A CA 1
ATOM 548 C C . LEU A 1 71 ? -17.873 -7.334 12.059 1.00 94.88 71 LEU A C 1
ATOM 550 O O . LEU A 1 71 ? -16.843 -7.786 11.567 1.00 94.88 71 LEU A O 1
ATOM 554 N N . ILE A 1 72 ? -19.000 -7.209 11.361 1.00 95.75 72 ILE A N 1
ATOM 555 C CA . ILE A 1 72 ? -19.047 -7.345 9.901 1.00 95.75 72 ILE A CA 1
ATOM 556 C C . ILE A 1 72 ? -19.077 -5.930 9.334 1.00 95.75 72 ILE A C 1
ATOM 558 O O . ILE A 1 72 ? -20.081 -5.237 9.473 1.00 95.75 72 ILE A O 1
ATOM 562 N N . ALA A 1 73 ? -17.965 -5.501 8.748 1.00 94.38 73 ALA A N 1
ATOM 563 C CA . ALA A 1 73 ? -17.864 -4.216 8.075 1.00 94.38 73 ALA A CA 1
ATOM 564 C C . ALA A 1 73 ? -18.227 -4.386 6.597 1.00 94.38 73 ALA A C 1
ATOM 566 O O . ALA A 1 73 ? -17.750 -5.312 5.939 1.00 94.38 73 ALA A O 1
ATOM 567 N N . GLU A 1 74 ? -19.078 -3.501 6.092 1.00 94.88 74 GLU A N 1
ATOM 568 C CA . GLU A 1 74 ? -19.380 -3.384 4.668 1.00 94.88 74 GLU A CA 1
ATOM 569 C C . GLU A 1 74 ? -18.474 -2.294 4.096 1.00 94.88 74 GLU A C 1
ATOM 571 O O . GLU A 1 74 ? -18.467 -1.174 4.600 1.00 94.88 74 GLU A O 1
ATOM 576 N N . VAL A 1 75 ? -17.652 -2.651 3.110 1.00 94.50 75 VAL A N 1
ATOM 577 C CA . VAL A 1 75 ? -16.637 -1.765 2.533 1.00 94.50 75 VAL A CA 1
ATOM 578 C C . VAL A 1 75 ? -16.853 -1.687 1.033 1.00 94.50 75 VAL A C 1
ATOM 580 O O . VAL A 1 75 ? -16.777 -2.710 0.347 1.00 94.50 75 VAL A O 1
ATOM 583 N N . LYS A 1 76 ? -17.127 -0.484 0.528 1.00 92.38 76 LYS A N 1
ATOM 584 C CA . LYS A 1 76 ? -17.258 -0.222 -0.906 1.00 92.38 76 LYS A CA 1
ATOM 585 C C . LYS A 1 76 ? -16.333 0.905 -1.348 1.00 92.38 76 LYS A C 1
ATOM 587 O O . LYS A 1 76 ? -15.553 0.716 -2.279 1.00 92.38 76 LYS A O 1
ATOM 592 N N . GLU A 1 77 ? -16.365 2.035 -0.654 1.00 92.50 77 GLU A N 1
ATOM 593 C CA . GLU A 1 77 ? -15.671 3.260 -1.068 1.00 92.50 77 GLU A CA 1
ATOM 594 C C . GLU A 1 77 ? -14.715 3.770 0.019 1.00 92.50 77 GLU A C 1
ATOM 596 O O . GLU A 1 77 ? -14.710 3.281 1.150 1.00 92.50 77 GLU A O 1
ATOM 601 N N . PHE A 1 78 ? -13.895 4.780 -0.295 1.00 91.12 78 PHE A N 1
ATOM 602 C CA . PHE A 1 78 ? -12.929 5.346 0.661 1.00 91.12 78 PHE A CA 1
ATOM 603 C C . PHE A 1 78 ? -13.522 5.780 2.015 1.00 91.12 78 PHE A C 1
ATOM 605 O O . PHE A 1 78 ? -12.861 5.555 3.032 1.00 91.12 78 PHE A O 1
ATOM 612 N N . PRO A 1 79 ? -14.758 6.316 2.109 1.00 92.19 79 PRO A N 1
ATOM 613 C CA . PRO A 1 79 ? -15.382 6.604 3.399 1.00 92.19 79 PRO A CA 1
ATOM 614 C C . PRO A 1 79 ? -15.575 5.381 4.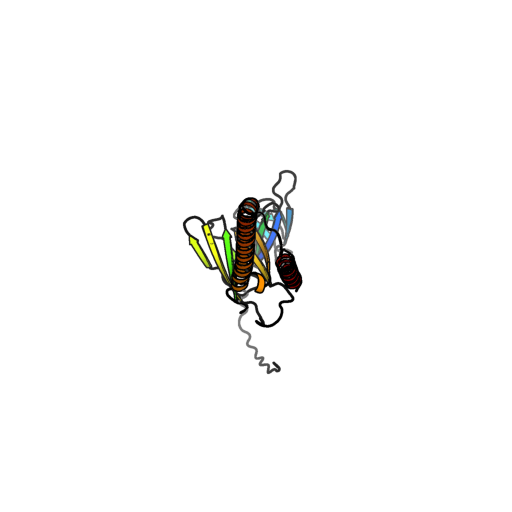301 1.00 92.19 79 PRO A C 1
ATOM 616 O O . PRO A 1 79 ? -15.733 5.564 5.507 1.00 92.19 79 PRO A O 1
ATOM 619 N N . ASP A 1 80 ? -15.518 4.156 3.774 1.00 93.31 80 ASP A N 1
ATOM 620 C CA . ASP A 1 80 ? -15.592 2.908 4.543 1.00 93.31 80 ASP A CA 1
ATOM 621 C C . ASP A 1 80 ? -14.209 2.400 4.987 1.00 93.31 80 ASP A C 1
ATOM 623 O O . ASP A 1 80 ? -14.114 1.546 5.872 1.00 93.31 80 ASP A O 1
ATOM 627 N N . ALA A 1 81 ? -13.131 2.951 4.425 1.00 92.62 81 ALA A N 1
ATOM 628 C CA . ALA A 1 81 ? -11.746 2.587 4.714 1.00 92.62 81 ALA A CA 1
ATOM 629 C C . ALA A 1 81 ? -11.186 3.286 5.970 1.00 92.62 81 ALA A C 1
ATOM 631 O O . ALA A 1 81 ? -11.856 4.095 6.619 1.00 92.62 81 ALA A O 1
ATOM 632 N N . GLY A 1 82 ? -9.939 2.985 6.331 1.00 91.56 82 GLY A N 1
ATOM 633 C CA . GLY A 1 82 ? -9.254 3.567 7.485 1.00 91.56 82 GLY A CA 1
ATOM 634 C C . GLY A 1 82 ? -9.387 2.741 8.766 1.00 91.56 82 GLY A C 1
ATOM 635 O O . GLY A 1 82 ? -9.540 1.522 8.729 1.00 91.56 82 GLY A O 1
ATOM 636 N N . ASN A 1 83 ? -9.260 3.401 9.920 1.00 93.38 83 ASN A N 1
ATOM 637 C CA . ASN A 1 83 ? -9.061 2.726 11.202 1.00 93.38 83 ASN A CA 1
ATOM 638 C C . ASN A 1 83 ? -10.382 2.332 11.896 1.00 93.38 83 ASN A C 1
ATOM 640 O O . ASN A 1 83 ? -11.161 3.195 12.313 1.00 93.38 83 ASN A O 1
ATOM 644 N N . TYR A 1 84 ? -10.577 1.027 12.082 1.00 94.75 84 TYR A N 1
ATOM 645 C CA . TYR A 1 84 ? -11.593 0.419 12.933 1.00 94.75 84 TYR A CA 1
ATOM 646 C C . TYR A 1 84 ? -10.976 0.038 14.270 1.00 94.75 84 TYR A C 1
ATOM 648 O O . TYR A 1 84 ? -10.055 -0.768 14.343 1.00 94.75 84 TYR A O 1
ATOM 656 N N . THR A 1 85 ? -11.511 0.589 15.348 1.00 94.75 85 THR A N 1
ATOM 657 C CA . THR A 1 85 ? -10.971 0.404 16.694 1.00 94.75 85 THR A CA 1
ATOM 658 C C . THR A 1 85 ? -11.937 -0.411 17.535 1.00 94.75 85 THR A C 1
ATOM 660 O O . THR A 1 85 ? -13.112 -0.061 17.647 1.00 94.75 85 THR A O 1
ATOM 663 N N . CYS A 1 86 ? -11.439 -1.483 18.148 1.00 94.19 86 CYS A N 1
ATOM 664 C CA . CYS A 1 86 ? -12.162 -2.237 19.162 1.00 94.19 86 CYS A CA 1
ATOM 665 C C . CYS A 1 86 ? -11.819 -1.686 20.545 1.00 94.19 86 CYS A C 1
ATOM 667 O O . CYS A 1 86 ? -10.642 -1.575 20.903 1.00 94.19 86 CYS A O 1
ATOM 669 N N . LEU A 1 87 ? -12.845 -1.375 21.334 1.00 93.69 87 LEU A N 1
ATOM 670 C CA . LEU A 1 87 ? -12.699 -0.825 22.673 1.00 93.69 87 LEU A CA 1
ATOM 671 C C . LEU A 1 87 ? -13.451 -1.655 23.713 1.00 93.69 87 LEU A C 1
ATOM 673 O O . LEU A 1 87 ? -14.506 -2.234 23.443 1.00 93.69 87 LEU A O 1
ATOM 677 N N . SER A 1 88 ? -12.916 -1.657 24.930 1.00 93.62 88 SER A N 1
ATOM 678 C CA . SER A 1 88 ? -13.573 -2.222 26.109 1.00 93.62 88 SER A CA 1
ATOM 679 C C . SER A 1 88 ? -14.830 -1.426 26.453 1.00 93.62 88 SER A C 1
ATOM 681 O O . SER A 1 88 ? -14.773 -0.210 26.633 1.00 93.62 88 SER A O 1
ATOM 683 N N . ALA A 1 89 ? -15.969 -2.101 26.623 1.00 92.50 89 ALA A N 1
ATOM 684 C CA . ALA A 1 89 ? -17.206 -1.446 27.052 1.00 92.50 89 ALA A CA 1
ATOM 685 C C . ALA A 1 89 ? -17.144 -0.932 28.500 1.00 92.50 89 ALA A C 1
ATOM 687 O O . ALA A 1 89 ? -17.939 -0.074 28.869 1.00 92.50 89 ALA A O 1
ATOM 688 N N . LYS A 1 90 ? -16.223 -1.460 29.319 1.00 90.12 90 LYS A N 1
ATOM 689 C CA . LYS A 1 90 ? -16.076 -1.080 30.733 1.00 90.12 90 LYS A CA 1
ATOM 690 C C . LYS A 1 90 ? -15.091 0.068 30.933 1.00 90.12 90 LYS A C 1
ATOM 692 O O . LYS A 1 90 ? -15.377 0.979 31.698 1.00 90.12 90 LYS A O 1
ATOM 697 N N . THR A 1 91 ? -13.924 -0.008 30.291 1.00 90.88 91 THR A N 1
ATOM 698 C CA . THR A 1 91 ? -12.818 0.945 30.506 1.00 90.88 91 THR A CA 1
ATOM 699 C C . THR A 1 91 ? -12.681 1.968 29.384 1.00 90.88 91 THR A C 1
ATOM 701 O O . THR A 1 91 ? -11.980 2.957 29.558 1.00 90.88 91 THR A O 1
ATOM 704 N N . HIS A 1 92 ? -13.349 1.761 28.242 1.00 91.25 92 HIS A N 1
ATOM 705 C CA . HIS A 1 92 ? -13.185 2.553 27.016 1.00 91.25 92 HIS A CA 1
ATOM 706 C C . HIS A 1 92 ? -11.753 2.572 26.463 1.00 91.25 92 HIS A C 1
ATOM 708 O O . HIS A 1 92 ? -11.426 3.391 25.606 1.00 91.25 92 HIS A O 1
ATOM 714 N N . GLU A 1 93 ? -10.908 1.647 26.913 1.00 91.44 93 GLU A N 1
ATOM 715 C CA . GLU A 1 93 ? -9.550 1.486 26.412 1.00 91.44 93 GLU A CA 1
ATOM 716 C C . GLU A 1 93 ? -9.557 0.755 25.071 1.00 91.44 93 GLU A C 1
ATOM 718 O O . GLU A 1 93 ? -10.383 -0.132 24.826 1.00 91.44 93 GLU A O 1
ATOM 723 N N . ILE A 1 94 ? -8.619 1.135 24.205 1.00 91.25 94 ILE A N 1
ATOM 724 C CA . ILE A 1 94 ? -8.399 0.488 22.913 1.00 91.25 94 ILE A CA 1
ATOM 725 C C . ILE A 1 94 ? -7.756 -0.876 23.160 1.00 91.25 94 ILE A C 1
ATOM 727 O O . ILE A 1 94 ? -6.682 -0.965 23.748 1.00 91.25 94 ILE A O 1
ATOM 731 N N . ILE A 1 95 ? -8.407 -1.929 22.673 1.00 91.25 95 ILE A N 1
ATOM 732 C CA . ILE A 1 95 ? -7.913 -3.307 22.761 1.00 91.25 95 ILE A CA 1
ATOM 733 C C . ILE A 1 95 ? -7.120 -3.651 21.500 1.00 91.25 95 ILE A C 1
ATOM 735 O O . ILE A 1 95 ? -6.018 -4.187 21.561 1.00 91.25 95 ILE A O 1
ATOM 739 N N . SER A 1 96 ? -7.690 -3.345 20.336 1.00 91.38 96 SER A N 1
ATOM 740 C CA . SER A 1 96 ? -7.090 -3.636 19.033 1.00 91.38 96 SER A CA 1
ATOM 741 C C . SER A 1 96 ? -7.586 -2.651 17.987 1.00 91.38 96 SER A C 1
ATOM 743 O O . SER A 1 96 ? -8.612 -1.988 18.179 1.00 91.38 96 SER A O 1
ATOM 745 N N . TYR A 1 97 ? -6.850 -2.548 16.886 1.00 91.31 97 TYR A N 1
ATOM 746 C CA . TYR A 1 97 ? -7.265 -1.758 15.742 1.00 91.31 97 TYR A CA 1
ATOM 747 C C . TYR A 1 97 ? -6.968 -2.482 14.429 1.00 91.31 97 TYR A C 1
ATOM 749 O O . TYR A 1 97 ? -5.982 -3.205 14.298 1.00 91.31 97 TYR A O 1
ATOM 757 N N . SER A 1 98 ? -7.843 -2.273 13.455 1.00 93.50 98 SER A N 1
ATOM 758 C CA . SER A 1 98 ? -7.758 -2.838 12.115 1.00 93.50 98 SER A CA 1
ATOM 759 C C . SER A 1 98 ? -7.825 -1.697 11.111 1.00 93.50 98 SER A C 1
ATOM 761 O O . SER A 1 98 ? -8.737 -0.874 11.166 1.00 93.50 98 SER A O 1
ATOM 763 N N . PHE A 1 99 ? -6.858 -1.618 10.206 1.00 92.19 99 PHE A N 1
ATOM 764 C CA . PHE A 1 99 ? -6.777 -0.562 9.206 1.00 92.19 99 PHE A CA 1
ATOM 765 C C . PHE A 1 99 ? -7.153 -1.105 7.830 1.00 92.19 99 PHE A C 1
ATOM 767 O O . PHE A 1 99 ? -6.553 -2.068 7.355 1.00 92.19 99 PHE A O 1
ATOM 774 N N . PHE A 1 100 ? -8.147 -0.494 7.195 1.00 94.06 100 PHE A N 1
ATOM 775 C CA . PHE A 1 100 ? -8.590 -0.855 5.854 1.00 94.06 100 PHE A CA 1
ATOM 776 C C . PHE A 1 100 ? -7.966 0.065 4.813 1.00 94.06 100 PHE A C 1
ATOM 778 O O . PHE A 1 100 ? -8.072 1.286 4.913 1.00 94.06 100 PHE A O 1
ATOM 785 N N . LEU A 1 101 ? -7.355 -0.553 3.811 1.00 92.19 101 LEU A N 1
ATOM 786 C CA . LEU A 1 101 ? -6.896 0.048 2.569 1.00 92.19 101 LEU A CA 1
ATOM 787 C C . LEU A 1 101 ? -7.788 -0.447 1.431 1.00 92.19 101 LEU A C 1
ATOM 789 O O . LEU A 1 101 ? -8.213 -1.604 1.452 1.00 92.19 101 LEU A O 1
ATOM 793 N N . ILE A 1 102 ? -8.057 0.397 0.440 1.00 91.69 102 ILE A N 1
ATOM 794 C CA . ILE A 1 102 ? -8.870 0.037 -0.726 1.00 91.69 102 ILE A CA 1
ATOM 795 C C . ILE A 1 102 ? -8.034 0.107 -1.998 1.00 91.69 102 ILE A C 1
ATOM 797 O O . ILE A 1 102 ? -7.360 1.101 -2.247 1.00 91.69 102 ILE A O 1
ATOM 801 N N . THR A 1 103 ? -8.146 -0.930 -2.822 1.00 89.06 103 THR A N 1
ATOM 802 C CA . THR A 1 103 ? -7.640 -0.956 -4.196 1.00 89.06 103 THR A CA 1
ATOM 803 C C . THR A 1 103 ? -8.816 -0.883 -5.144 1.00 89.06 103 THR A C 1
ATOM 805 O O . THR A 1 103 ? -9.702 -1.739 -5.115 1.00 89.06 103 THR A O 1
ATOM 808 N N . LYS A 1 104 ? -8.842 0.141 -5.990 1.00 85.56 104 LYS A N 1
ATOM 809 C CA . LYS A 1 104 ? -9.886 0.281 -6.999 1.00 85.56 104 LYS A CA 1
ATOM 810 C C . LYS A 1 104 ? -9.580 -0.633 -8.184 1.00 85.56 104 LYS A C 1
ATOM 812 O O . LYS A 1 104 ? -8.523 -0.508 -8.793 1.00 85.56 104 LYS A O 1
ATOM 817 N N . VAL A 1 105 ? -10.519 -1.508 -8.541 1.00 82.25 105 VAL A N 1
ATOM 818 C CA . VAL A 1 105 ? -10.335 -2.479 -9.640 1.00 82.25 105 VAL A CA 1
ATOM 819 C C . VAL A 1 105 ? -10.179 -1.792 -11.007 1.00 82.25 105 VAL A C 1
ATOM 821 O O . VAL A 1 105 ? -9.406 -2.254 -11.838 1.00 82.25 105 VAL A O 1
ATOM 824 N N . ASP A 1 106 ? -10.823 -0.638 -11.209 1.00 68.06 106 ASP A N 1
ATOM 825 C CA . ASP A 1 106 ? -10.703 0.163 -12.439 1.00 68.06 106 ASP A CA 1
ATOM 826 C C . ASP A 1 106 ? -9.610 1.243 -12.372 1.00 68.06 106 ASP A C 1
ATOM 828 O O . ASP A 1 106 ? -9.522 2.093 -13.267 1.00 68.06 106 ASP A O 1
ATOM 832 N N . SER A 1 107 ? -8.789 1.265 -11.311 1.00 57.34 107 SER A N 1
ATOM 833 C CA . SER A 1 107 ? -7.590 2.104 -11.297 1.00 57.34 107 SER A CA 1
ATOM 834 C C . SER A 1 107 ? -6.589 1.492 -12.272 1.00 57.34 107 SER A C 1
ATOM 836 O O . SER A 1 107 ? -5.685 0.743 -11.912 1.00 57.34 107 SER A O 1
ATOM 838 N N . ASN A 1 108 ? -6.717 1.853 -13.548 1.00 51.31 108 ASN A N 1
ATOM 839 C CA . ASN A 1 108 ? -5.571 1.913 -14.444 1.00 51.31 108 ASN A CA 1
ATOM 840 C C . ASN A 1 108 ? -4.664 3.058 -13.966 1.00 51.31 108 ASN A C 1
ATOM 842 O O . ASN A 1 108 ? -4.449 4.014 -14.713 1.00 51.31 108 ASN A O 1
ATOM 846 N N . GLY A 1 109 ? -4.198 3.000 -12.716 1.00 53.44 109 GLY A N 1
ATOM 847 C CA . GLY A 1 109 ? -3.236 3.921 -12.150 1.00 53.44 109 GLY A CA 1
ATOM 848 C C . GLY A 1 109 ? -2.030 3.893 -13.068 1.00 53.44 109 GLY A C 1
ATOM 849 O O . GLY A 1 109 ? -1.319 2.897 -13.185 1.00 53.44 109 GLY A O 1
ATOM 850 N N . LYS A 1 110 ? -1.846 4.949 -13.854 1.00 53.75 110 LYS A N 1
ATOM 851 C CA . LYS A 1 110 ? -0.725 5.043 -14.789 1.00 53.75 110 LYS A CA 1
ATOM 852 C C . LYS A 1 110 ? 0.480 5.590 -14.041 1.00 53.75 110 LYS A C 1
ATOM 854 O O . LYS A 1 110 ? 1.081 6.566 -14.479 1.00 53.75 110 LYS A O 1
ATOM 859 N N . THR A 1 111 ? 0.855 4.970 -12.925 1.00 59.66 111 THR A N 1
ATOM 860 C CA . THR A 1 111 ? 2.139 5.292 -12.307 1.00 59.66 111 THR A CA 1
ATOM 861 C C . THR A 1 111 ? 3.226 4.747 -13.221 1.00 59.66 111 THR A C 1
ATOM 863 O O . THR A 1 111 ? 3.459 3.542 -13.328 1.00 59.66 111 THR A O 1
ATOM 866 N N . PHE A 1 112 ? 3.861 5.653 -13.960 1.00 69.12 112 PHE A N 1
ATOM 867 C CA . PHE A 1 112 ? 4.917 5.307 -14.896 1.00 69.12 112 PHE A CA 1
ATOM 868 C C . PHE A 1 112 ? 6.199 5.015 -14.115 1.00 69.12 112 PHE A C 1
ATOM 870 O O . PHE A 1 112 ? 6.962 5.923 -13.794 1.00 69.12 112 PHE A O 1
ATOM 877 N N . LEU A 1 113 ? 6.420 3.743 -13.783 1.00 80.94 113 LEU A N 1
ATOM 878 C CA . LEU A 1 113 ? 7.650 3.282 -13.147 1.00 80.94 113 LEU A CA 1
ATOM 879 C C . LEU A 1 113 ? 8.729 3.047 -14.208 1.00 80.94 113 LEU A C 1
ATOM 881 O O . LEU A 1 113 ? 8.631 2.141 -15.037 1.00 80.94 113 LEU A O 1
ATOM 885 N N . LYS A 1 114 ? 9.790 3.847 -14.155 1.00 86.38 114 LYS A N 1
ATOM 886 C CA . LYS A 1 114 ? 10.938 3.773 -15.056 1.00 86.38 114 LYS A CA 1
ATOM 887 C C . LYS A 1 114 ? 12.183 3.396 -14.270 1.00 86.38 114 LYS A C 1
ATOM 889 O O . LYS A 1 114 ? 12.481 4.033 -13.273 1.00 86.38 114 LYS A O 1
ATOM 894 N N . CYS A 1 115 ? 12.951 2.416 -14.737 1.00 87.50 115 CYS A N 1
ATOM 895 C CA . CYS A 1 115 ? 14.225 2.040 -14.123 1.00 87.50 115 CYS A CA 1
ATOM 896 C C . CYS A 1 115 ? 15.372 2.165 -15.124 1.00 87.50 115 CYS A C 1
ATOM 898 O O . CYS A 1 115 ? 15.227 1.818 -16.296 1.00 87.50 115 CYS A O 1
ATOM 900 N N . GLU A 1 116 ? 16.517 2.663 -14.663 1.00 89.25 116 GLU A N 1
ATOM 901 C CA . GLU A 1 116 ? 17.713 2.882 -15.473 1.00 89.25 116 GLU A CA 1
ATOM 902 C C . GLU A 1 116 ? 18.973 2.462 -14.710 1.00 89.25 116 GLU A C 1
ATOM 904 O O . GLU A 1 116 ? 19.140 2.764 -13.527 1.00 89.25 116 GLU A O 1
ATOM 909 N N . ALA A 1 117 ? 19.889 1.779 -15.396 1.00 89.12 117 ALA A N 1
ATOM 910 C CA . ALA A 1 117 ? 21.184 1.387 -14.848 1.00 89.12 117 ALA A CA 1
ATOM 911 C C . ALA A 1 117 ? 22.317 2.087 -15.605 1.00 89.12 117 ALA A C 1
ATOM 913 O O . ALA A 1 117 ? 22.363 2.089 -16.835 1.00 89.12 117 ALA A O 1
ATOM 914 N N . LYS A 1 118 ? 23.292 2.644 -14.881 1.00 86.44 118 LYS A N 1
ATOM 915 C CA . LYS A 1 118 ? 24.469 3.264 -15.519 1.00 86.44 118 LYS A CA 1
ATOM 916 C C . LYS A 1 118 ? 25.444 2.227 -16.076 1.00 86.44 118 LYS A C 1
ATOM 918 O O . LYS A 1 118 ? 26.173 2.497 -17.023 1.00 86.44 118 LYS A O 1
ATOM 923 N N . ASN A 1 119 ? 25.485 1.047 -15.467 1.00 81.88 119 ASN A N 1
ATOM 924 C CA . ASN A 1 119 ? 26.385 -0.048 -15.810 1.00 81.88 119 ASN A CA 1
ATOM 925 C C . ASN A 1 119 ? 25.830 -1.379 -15.272 1.00 81.88 119 ASN A C 1
ATOM 927 O O . ASN A 1 119 ? 24.824 -1.413 -14.565 1.00 81.88 119 ASN A O 1
ATOM 931 N N . TYR A 1 120 ? 26.536 -2.469 -15.555 1.00 83.88 120 TYR A N 1
ATOM 932 C CA . TYR A 1 120 ? 26.272 -3.800 -15.008 1.00 83.88 120 TYR A CA 1
ATOM 933 C C . TYR A 1 120 ? 26.860 -3.960 -13.600 1.00 83.88 120 TYR A C 1
ATOM 935 O O . TYR A 1 120 ? 27.542 -4.936 -13.337 1.00 83.88 120 TYR A O 1
ATOM 943 N N . SER A 1 121 ? 26.720 -2.977 -12.703 1.00 82.62 121 SER A N 1
ATOM 944 C CA . SER A 1 121 ? 27.192 -3.115 -11.307 1.00 82.62 121 SER A CA 1
ATOM 945 C C . SER A 1 121 ? 26.144 -3.715 -10.372 1.00 82.62 121 SER A C 1
ATOM 947 O O . SER A 1 121 ? 26.447 -3.997 -9.215 1.00 82.62 121 SER A O 1
ATOM 949 N N . GLY A 1 122 ? 24.910 -3.889 -10.852 1.00 81.62 122 GLY A N 1
ATOM 950 C CA . GLY A 1 122 ? 23.774 -4.270 -10.014 1.00 81.62 122 GLY A CA 1
ATOM 951 C C . GLY A 1 122 ? 23.105 -3.086 -9.318 1.00 81.62 122 GLY A C 1
ATOM 952 O O . GLY A 1 122 ? 22.126 -3.292 -8.604 1.00 81.62 122 GLY A O 1
ATOM 953 N N . ILE A 1 123 ? 23.611 -1.866 -9.531 1.00 87.81 123 ILE A N 1
ATOM 954 C CA . ILE A 1 123 ? 23.023 -0.618 -9.043 1.00 87.81 123 ILE A CA 1
ATOM 955 C C . ILE A 1 123 ? 22.196 0.016 -10.159 1.00 87.81 123 ILE A C 1
ATOM 957 O O . ILE A 1 123 ? 22.686 0.232 -11.271 1.00 87.81 123 ILE A O 1
ATOM 961 N N . PHE A 1 124 ? 20.955 0.360 -9.843 1.00 88.00 124 PHE A N 1
ATOM 962 C CA . PHE A 1 124 ? 20.031 1.019 -10.756 1.00 88.00 124 PHE A CA 1
ATOM 963 C C . PHE A 1 124 ? 19.190 2.052 -10.011 1.00 88.00 124 PHE A C 1
ATOM 965 O O . PHE A 1 124 ? 19.033 1.994 -8.791 1.00 88.00 124 PHE A O 1
ATOM 972 N N . THR A 1 125 ? 18.675 3.019 -10.753 1.00 89.62 125 THR A N 1
ATOM 973 C CA . THR A 1 125 ? 17.787 4.057 -10.241 1.00 89.62 125 THR A CA 1
ATOM 974 C C . THR A 1 125 ? 16.419 3.853 -10.856 1.00 89.62 125 THR A C 1
ATOM 976 O O . THR A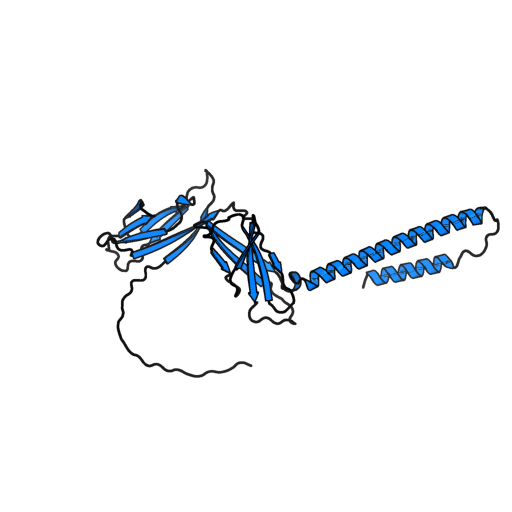 1 125 ? 16.313 3.742 -12.075 1.00 89.62 125 THR A O 1
ATOM 979 N N . CYS A 1 126 ? 15.383 3.823 -10.027 1.00 88.00 126 CYS A N 1
ATOM 980 C CA . CYS A 1 126 ? 14.007 3.834 -10.496 1.00 88.00 126 CYS A CA 1
ATOM 981 C C . CYS A 1 126 ? 13.354 5.168 -10.154 1.00 88.00 126 CYS A C 1
ATOM 983 O O . CYS A 1 126 ? 13.584 5.708 -9.070 1.00 88.00 126 CYS A O 1
ATOM 985 N N . SER A 1 127 ? 12.562 5.693 -11.081 1.00 86.50 127 SER A N 1
ATOM 986 C CA . SER A 1 127 ? 11.748 6.880 -10.892 1.00 86.50 127 SER A CA 1
ATOM 987 C C . SER A 1 127 ? 10.299 6.631 -11.276 1.00 86.50 127 SER A C 1
ATOM 989 O O . SER A 1 127 ? 9.998 5.810 -12.144 1.00 86.50 127 SER A O 1
ATOM 991 N N . TRP A 1 128 ? 9.398 7.310 -10.580 1.00 84.81 128 TRP A N 1
ATOM 992 C CA . TRP A 1 128 ? 7.975 7.313 -10.880 1.00 84.81 128 TRP A CA 1
ATOM 993 C C . TRP A 1 128 ? 7.386 8.686 -10.588 1.00 84.81 128 TRP A C 1
ATOM 995 O O . TRP A 1 128 ? 7.895 9.443 -9.758 1.00 84.81 128 TRP A O 1
ATOM 1005 N N . MET A 1 129 ? 6.314 9.007 -11.300 1.00 76.19 129 MET A N 1
ATOM 1006 C CA . MET A 1 129 ? 5.561 10.243 -11.127 1.00 76.19 129 MET A CA 1
ATOM 1007 C C . MET A 1 129 ? 4.199 9.902 -10.542 1.00 76.19 129 MET A C 1
ATOM 1009 O O . MET A 1 129 ? 3.600 8.898 -10.922 1.00 76.19 129 MET A O 1
ATOM 1013 N N . THR A 1 130 ? 3.732 10.747 -9.632 1.00 68.12 130 THR A N 1
ATOM 1014 C CA . THR A 1 130 ? 2.365 10.707 -9.115 1.00 68.12 130 THR A CA 1
ATOM 1015 C C . THR A 1 130 ? 1.650 11.987 -9.525 1.00 68.12 130 THR A C 1
ATOM 1017 O O . THR A 1 130 ? 2.246 13.066 -9.508 1.00 68.12 130 THR A O 1
ATOM 1020 N N . GLU A 1 131 ? 0.384 11.856 -9.917 1.00 62.84 131 GLU A N 1
ATOM 1021 C CA . GLU A 1 131 ? -0.503 12.997 -10.172 1.00 62.84 131 GLU A CA 1
ATOM 1022 C C . GLU A 1 131 ? -0.973 13.640 -8.854 1.00 62.84 131 GLU A C 1
ATOM 1024 O O . GLU A 1 131 ? -1.329 14.816 -8.833 1.00 62.84 131 GLU A O 1
ATOM 1029 N N . ASN A 1 132 ? -0.912 12.899 -7.741 1.00 56.97 132 ASN A N 1
ATOM 1030 C CA . ASN A 1 132 ? -1.353 13.375 -6.435 1.00 56.97 132 ASN A CA 1
ATOM 1031 C C . ASN A 1 132 ? -0.216 14.106 -5.708 1.00 56.97 132 ASN A C 1
ATOM 1033 O O . ASN A 1 132 ? 0.767 13.498 -5.281 1.00 56.97 132 ASN A O 1
ATOM 1037 N N . GLU A 1 133 ? -0.389 15.413 -5.499 1.00 53.84 133 GLU A N 1
ATOM 1038 C CA . GLU A 1 133 ? 0.455 16.261 -4.637 1.00 53.84 133 GLU A CA 1
ATOM 1039 C C . GLU A 1 133 ? 0.258 15.983 -3.129 1.00 53.84 133 GLU A C 1
ATOM 1041 O O . GLU A 1 133 ? 0.664 16.783 -2.281 1.00 53.84 133 GLU A O 1
ATOM 1046 N N . SER A 1 134 ? -0.388 14.870 -2.764 1.00 54.59 134 SER A N 1
ATOM 1047 C CA . SER A 1 134 ? -0.711 14.545 -1.377 1.00 54.59 134 SER A CA 1
ATOM 1048 C C . SER A 1 134 ? 0.575 14.426 -0.537 1.00 54.59 134 SER A C 1
ATOM 1050 O O . SER A 1 134 ? 1.437 13.588 -0.815 1.00 54.59 134 SER A O 1
ATOM 1052 N N . PRO A 1 135 ? 0.739 15.216 0.542 1.00 55.34 135 PRO A N 1
ATOM 1053 C CA . PRO A 1 135 ? 1.930 15.157 1.397 1.00 55.34 135 PRO A CA 1
ATOM 1054 C C . PRO A 1 135 ? 2.012 13.863 2.231 1.00 55.34 135 PRO A C 1
ATOM 1056 O O . PRO A 1 135 ? 2.990 13.646 2.947 1.00 55.34 135 PRO A O 1
ATOM 1059 N N . SER A 1 136 ? 0.975 13.023 2.178 1.00 63.03 136 SER A N 1
ATOM 1060 C CA . SER A 1 136 ? 0.774 11.811 2.976 1.00 63.03 136 SER A CA 1
ATOM 1061 C C . SER A 1 136 ? 1.097 10.509 2.236 1.00 63.03 136 SER A C 1
ATOM 1063 O O . SER A 1 136 ? 1.008 9.448 2.865 1.00 63.03 136 SER A O 1
ATOM 1065 N N . VAL A 1 137 ? 1.499 10.557 0.957 1.00 71.12 137 VAL A N 1
ATOM 1066 C CA . VAL A 1 137 ? 1.784 9.339 0.185 1.00 71.12 137 VAL A CA 1
ATOM 1067 C C . VAL A 1 137 ? 2.979 8.592 0.775 1.00 71.12 137 VAL A C 1
ATOM 1069 O O . VAL A 1 137 ? 4.070 9.140 0.958 1.00 71.12 137 VAL A O 1
ATOM 1072 N N . LYS A 1 138 ? 2.781 7.306 1.063 1.00 79.44 138 LYS A N 1
ATOM 1073 C CA . LYS A 1 138 ? 3.819 6.393 1.545 1.00 79.44 138 LYS A CA 1
ATOM 1074 C C . LYS A 1 138 ? 4.192 5.413 0.447 1.00 79.44 138 LYS A C 1
ATOM 1076 O O . LYS A 1 138 ? 3.336 4.723 -0.095 1.00 79.44 138 LYS A O 1
ATOM 1081 N N . PHE A 1 139 ? 5.491 5.306 0.195 1.00 78.56 139 PHE A N 1
ATOM 1082 C CA . PHE A 1 139 ? 6.057 4.400 -0.797 1.00 78.56 139 PHE A CA 1
ATOM 1083 C C . PHE A 1 139 ? 6.868 3.308 -0.104 1.00 78.56 139 PHE A C 1
ATOM 1085 O O . PHE A 1 139 ? 7.761 3.614 0.689 1.00 78.56 139 PHE A O 1
ATOM 1092 N N . THR A 1 140 ? 6.583 2.044 -0.416 1.00 79.06 140 THR A N 1
ATOM 1093 C CA . THR A 1 140 ? 7.334 0.892 0.110 1.00 79.06 140 THR A CA 1
ATOM 1094 C C . THR A 1 140 ? 7.877 0.041 -1.029 1.00 79.06 140 THR A C 1
ATOM 1096 O O . THR A 1 140 ? 7.163 -0.262 -1.982 1.00 79.06 140 THR A O 1
ATOM 1099 N N . ILE A 1 141 ? 9.146 -0.364 -0.919 1.00 77.94 141 ILE A N 1
ATOM 1100 C CA . ILE A 1 141 ? 9.825 -1.237 -1.884 1.00 77.94 141 ILE A CA 1
ATOM 1101 C C . ILE A 1 141 ? 10.192 -2.532 -1.165 1.00 77.94 141 ILE A C 1
ATOM 1103 O O . ILE A 1 141 ? 10.975 -2.515 -0.217 1.00 77.94 141 ILE A O 1
ATOM 1107 N N . ARG A 1 142 ? 9.615 -3.663 -1.587 1.00 68.44 142 ARG A N 1
ATOM 1108 C CA . ARG A 1 142 ? 9.740 -4.931 -0.837 1.00 68.44 142 ARG A CA 1
ATOM 1109 C C . ARG A 1 142 ? 10.978 -5.762 -1.173 1.00 68.44 142 ARG A C 1
ATOM 1111 O O . ARG A 1 142 ? 11.450 -6.503 -0.320 1.00 68.44 142 ARG A O 1
ATOM 1118 N N . SER A 1 143 ? 11.503 -5.659 -2.393 1.00 65.06 143 SER A N 1
ATOM 1119 C CA . SER A 1 143 ? 12.538 -6.586 -2.889 1.00 65.06 143 SER A CA 1
ATOM 1120 C C . SER A 1 143 ? 13.948 -5.991 -2.960 1.00 65.06 143 SER A C 1
ATOM 1122 O O . SER A 1 143 ? 14.887 -6.681 -3.359 1.00 65.06 143 SER A O 1
ATOM 1124 N N . LEU A 1 144 ? 14.116 -4.708 -2.636 1.00 66.75 144 LEU A N 1
ATOM 1125 C CA . LEU A 1 144 ? 15.355 -3.972 -2.884 1.00 66.75 144 LEU A CA 1
ATOM 1126 C C . LEU A 1 144 ? 15.652 -3.025 -1.726 1.00 66.75 144 LEU A C 1
ATOM 1128 O O . LEU A 1 144 ? 14.748 -2.435 -1.140 1.00 66.75 144 LEU A O 1
ATOM 1132 N N . LYS A 1 145 ? 16.939 -2.836 -1.429 1.00 68.31 145 LYS A N 1
ATOM 1133 C CA . LYS A 1 145 ? 17.383 -1.784 -0.511 1.00 68.31 145 LYS A CA 1
ATOM 1134 C C . LYS A 1 145 ? 17.365 -0.453 -1.251 1.00 68.31 145 LYS A C 1
ATOM 1136 O O . LYS A 1 145 ? 18.156 -0.266 -2.172 1.00 68.31 145 LYS A O 1
ATOM 1141 N N . GLY A 1 146 ? 16.475 0.444 -0.845 1.00 61.66 146 GLY A N 1
ATOM 1142 C CA . GLY A 1 146 ? 16.370 1.796 -1.382 1.00 61.66 146 GLY A CA 1
ATOM 1143 C C . GLY A 1 146 ? 15.318 2.597 -0.624 1.00 61.66 146 GLY A C 1
ATOM 1144 O O . GLY A 1 146 ? 14.264 2.067 -0.278 1.00 61.66 146 GLY A O 1
ATOM 1145 N N . SER A 1 147 ? 15.615 3.866 -0.356 1.00 71.44 147 SER A N 1
ATOM 1146 C CA . SER A 1 147 ? 14.645 4.813 0.198 1.00 71.44 147 SER A CA 1
ATOM 1147 C C . SER A 1 147 ? 14.212 5.775 -0.910 1.00 71.44 147 SER A C 1
ATOM 1149 O O . SER A 1 147 ? 15.082 6.291 -1.620 1.00 71.44 147 SER A O 1
ATOM 1151 N N . PRO A 1 148 ? 12.906 6.005 -1.113 1.00 76.81 148 PRO A N 1
ATOM 1152 C CA . PRO A 1 148 ? 12.420 6.992 -2.071 1.00 76.81 148 PRO A CA 1
ATOM 1153 C C . PRO A 1 148 ? 12.787 8.418 -1.647 1.00 76.81 148 PRO A C 1
ATOM 1155 O O . PRO A 1 148 ? 12.652 8.786 -0.482 1.00 76.81 148 PRO A O 1
ATOM 1158 N N . VAL A 1 149 ? 13.232 9.224 -2.605 1.00 75.94 149 VAL A N 1
ATOM 1159 C CA . VAL A 1 149 ? 13.554 10.643 -2.455 1.00 75.94 149 VAL A CA 1
ATOM 1160 C C . VAL A 1 149 ? 12.695 11.428 -3.438 1.00 75.94 149 VAL A C 1
ATOM 1162 O O . VAL A 1 149 ? 12.731 11.169 -4.643 1.00 75.94 149 VAL A O 1
ATOM 1165 N N . ALA A 1 150 ? 11.925 12.381 -2.918 1.00 72.19 150 ALA A N 1
ATOM 1166 C CA . ALA A 1 150 ? 11.084 13.264 -3.715 1.00 72.19 150 ALA A CA 1
ATOM 1167 C C . ALA A 1 150 ? 11.914 14.378 -4.364 1.00 72.19 150 ALA A C 1
ATOM 1169 O O . ALA A 1 150 ? 12.746 15.016 -3.713 1.00 72.19 150 ALA A O 1
ATOM 1170 N N . ARG A 1 151 ? 11.643 14.642 -5.640 1.00 69.62 151 ARG A N 1
ATOM 1171 C CA . ARG A 1 151 ? 12.141 15.787 -6.392 1.00 69.62 151 ARG A CA 1
ATOM 1172 C C . ARG A 1 151 ? 10.944 16.517 -6.992 1.00 69.62 151 ARG A C 1
ATOM 1174 O O . ARG A 1 151 ? 10.307 16.039 -7.924 1.00 69.62 151 ARG A O 1
ATOM 1181 N N . THR A 1 152 ? 10.627 17.674 -6.427 1.00 63.81 152 THR A N 1
ATOM 1182 C CA . THR A 1 152 ? 9.512 18.503 -6.888 1.00 63.81 152 THR A CA 1
ATOM 1183 C C . THR A 1 152 ? 9.998 19.437 -7.990 1.00 63.81 152 THR A C 1
ATOM 1185 O O . THR A 1 152 ? 10.907 20.233 -7.752 1.00 63.81 152 THR A O 1
ATOM 1188 N N . ASP A 1 153 ? 9.393 19.363 -9.176 1.00 58.41 153 ASP A N 1
ATOM 1189 C CA . ASP A 1 153 ? 9.606 20.347 -10.240 1.00 58.41 153 ASP A CA 1
ATOM 1190 C C . ASP A 1 153 ? 8.260 20.936 -10.675 1.00 58.41 153 ASP A C 1
ATOM 1192 O O . ASP A 1 153 ? 7.519 20.305 -11.420 1.00 58.41 153 ASP A O 1
ATOM 1196 N N . GLN A 1 154 ? 7.945 22.115 -10.119 1.00 58.84 154 GLN A N 1
ATOM 1197 C CA . GLN A 1 154 ? 6.884 23.106 -10.411 1.00 58.84 154 GLN A CA 1
ATOM 1198 C C . GLN A 1 154 ? 5.424 22.651 -10.690 1.00 58.84 154 GLN A C 1
ATOM 1200 O O . GLN A 1 154 ? 4.536 23.491 -10.584 1.00 58.84 154 GLN A O 1
ATOM 1205 N N . SER A 1 155 ? 5.137 21.384 -11.008 1.00 62.66 155 SER A N 1
ATOM 1206 C CA . SER A 1 155 ? 3.797 20.829 -11.291 1.00 62.66 155 SER A CA 1
ATOM 1207 C C . SER A 1 155 ? 3.677 19.301 -11.150 1.00 62.66 155 SER A C 1
ATOM 1209 O O . SER A 1 155 ? 2.564 18.795 -11.084 1.00 62.66 155 SER A O 1
ATOM 1211 N N . VAL A 1 156 ? 4.789 18.549 -11.115 1.00 67.19 156 VAL A N 1
ATOM 1212 C CA . VAL A 1 156 ? 4.782 17.088 -10.912 1.00 67.19 156 VAL A CA 1
ATOM 1213 C C . VAL A 1 156 ? 5.867 16.720 -9.904 1.00 67.19 156 VAL A C 1
ATOM 1215 O O . VAL A 1 156 ? 7.004 17.192 -9.994 1.00 67.19 156 VAL A O 1
ATOM 1218 N N . THR A 1 157 ? 5.522 15.872 -8.933 1.00 70.75 157 THR A N 1
ATOM 1219 C CA . THR A 1 157 ? 6.508 15.328 -7.992 1.00 70.75 157 THR A CA 1
ATOM 1220 C C . THR A 1 157 ? 7.049 14.012 -8.538 1.00 70.75 157 THR A C 1
ATOM 1222 O O . THR A 1 157 ? 6.333 13.013 -8.622 1.00 70.75 157 THR A O 1
ATOM 1225 N N . GLU A 1 158 ? 8.328 14.012 -8.916 1.00 79.12 158 GLU A N 1
ATOM 1226 C CA . GLU A 1 158 ? 9.045 12.799 -9.300 1.00 79.12 158 GLU A CA 1
ATOM 1227 C C . GLU A 1 158 ? 9.675 12.181 -8.051 1.00 79.12 158 GLU A C 1
ATOM 1229 O O . GLU A 1 158 ? 10.462 12.812 -7.343 1.00 79.12 158 GLU A O 1
ATOM 1234 N N . TYR A 1 159 ? 9.354 10.923 -7.782 1.00 81.25 159 TYR A N 1
ATOM 1235 C CA . TYR A 1 159 ? 10.022 10.144 -6.753 1.00 81.25 159 TYR A CA 1
ATOM 1236 C C . TYR A 1 159 ? 11.110 9.311 -7.401 1.00 81.25 159 TYR A C 1
ATOM 1238 O O . TYR A 1 159 ? 10.897 8.669 -8.426 1.00 81.25 159 TYR A O 1
ATOM 1246 N N . THR A 1 160 ? 12.288 9.318 -6.792 1.00 83.75 160 THR A N 1
ATOM 1247 C CA . THR A 1 160 ? 13.446 8.568 -7.271 1.00 83.75 160 THR A CA 1
ATOM 1248 C C . THR A 1 160 ? 14.000 7.710 -6.155 1.00 83.75 160 THR A C 1
ATOM 1250 O O . THR A 1 160 ? 14.007 8.100 -4.991 1.00 83.75 160 THR A O 1
ATOM 1253 N N . THR A 1 161 ? 14.491 6.528 -6.484 1.00 87.31 161 THR A N 1
ATOM 1254 C CA . THR A 1 161 ? 15.168 5.676 -5.514 1.00 87.31 161 THR A CA 1
ATOM 1255 C C . THR A 1 161 ? 16.331 4.965 -6.176 1.00 87.31 161 THR A C 1
ATOM 1257 O O . THR A 1 161 ? 16.256 4.558 -7.337 1.00 87.31 161 THR A O 1
ATOM 1260 N N . GLN A 1 162 ? 17.429 4.837 -5.440 1.00 87.69 162 GLN A N 1
ATOM 1261 C CA . GLN A 1 162 ? 18.552 4.017 -5.854 1.00 87.69 162 GLN A CA 1
ATOM 1262 C C . GLN A 1 162 ? 18.418 2.647 -5.201 1.00 87.69 162 GLN A C 1
ATOM 1264 O O . GLN A 1 162 ? 18.275 2.546 -3.982 1.00 87.69 162 GLN A O 1
ATOM 1269 N N . CYS A 1 163 ? 18.493 1.606 -6.020 1.00 86.88 163 CYS A N 1
ATOM 1270 C CA . CYS A 1 163 ? 18.404 0.222 -5.598 1.00 86.88 163 CYS A CA 1
ATOM 1271 C C . CYS A 1 163 ? 19.688 -0.533 -5.937 1.00 86.88 163 CYS A C 1
ATOM 1273 O O . CYS A 1 163 ? 20.352 -0.258 -6.939 1.00 86.88 163 CYS A O 1
ATOM 1275 N N . GLN A 1 164 ? 20.009 -1.524 -5.108 1.00 85.00 164 GLN A N 1
ATOM 1276 C CA . GLN A 1 164 ? 21.109 -2.453 -5.339 1.00 85.00 164 GLN A CA 1
ATOM 1277 C C . GLN A 1 164 ? 20.594 -3.891 -5.269 1.00 85.00 164 GLN A C 1
ATOM 1279 O O . GLN A 1 164 ? 19.991 -4.291 -4.272 1.00 85.00 164 GLN A O 1
ATOM 1284 N N . LYS A 1 165 ? 20.855 -4.674 -6.322 1.00 81.38 165 LYS A N 1
ATOM 1285 C CA . LYS A 1 165 ? 20.550 -6.110 -6.356 1.00 81.38 165 LYS A CA 1
ATOM 1286 C C . LYS A 1 165 ? 21.481 -6.860 -5.402 1.00 81.38 165 LYS A C 1
ATOM 1288 O O . LYS A 1 165 ? 22.705 -6.742 -5.493 1.00 81.38 165 LYS A O 1
ATOM 1293 N N . GLU A 1 166 ? 20.907 -7.622 -4.475 1.00 78.69 166 GLU A N 1
ATOM 1294 C CA . GLU A 1 166 ? 21.686 -8.454 -3.555 1.00 78.69 166 GLU A CA 1
ATOM 1295 C C . GLU A 1 166 ? 22.361 -9.613 -4.301 1.00 78.69 166 GLU A C 1
ATOM 1297 O O . GLU A 1 166 ? 21.814 -10.143 -5.267 1.00 78.69 166 GLU A O 1
ATOM 1302 N N . ASN A 1 167 ? 23.556 -10.010 -3.849 1.00 75.25 167 ASN A N 1
ATOM 1303 C CA . ASN A 1 167 ? 24.327 -11.128 -4.416 1.00 75.25 167 ASN A CA 1
ATOM 1304 C C . ASN A 1 167 ? 24.543 -11.034 -5.938 1.00 75.25 167 ASN A C 1
ATOM 1306 O O . ASN A 1 167 ? 24.493 -12.031 -6.657 1.00 75.25 167 ASN A O 1
ATOM 1310 N N . TYR A 1 168 ? 24.774 -9.821 -6.435 1.00 78.06 168 TYR A N 1
ATOM 1311 C CA . TYR A 1 168 ? 24.916 -9.570 -7.860 1.00 78.06 168 TYR A CA 1
ATOM 1312 C C . TYR A 1 168 ? 26.311 -9.931 -8.401 1.00 78.06 168 TYR A C 1
ATOM 1314 O O . TYR A 1 168 ? 27.338 -9.586 -7.813 1.00 78.06 168 TYR A O 1
ATOM 1322 N N . CYS A 1 169 ? 26.341 -10.590 -9.564 1.00 77.94 169 CYS A N 1
ATOM 1323 C CA . CYS A 1 169 ? 27.557 -10.949 -10.294 1.00 77.94 169 CYS A CA 1
ATOM 1324 C C . CYS A 1 169 ? 27.587 -10.241 -11.665 1.00 77.94 169 CYS A C 1
ATOM 1326 O O . CYS A 1 169 ? 26.876 -10.674 -12.569 1.00 77.94 169 CYS A O 1
ATOM 1328 N N . PRO A 1 170 ? 28.434 -9.207 -11.854 1.00 74.50 170 PRO A N 1
ATOM 1329 C CA . PRO A 1 170 ? 28.485 -8.389 -13.077 1.00 74.50 170 PRO A CA 1
ATOM 1330 C C . PRO A 1 170 ? 28.715 -9.134 -14.396 1.00 74.50 170 PRO A C 1
ATOM 1332 O O . PRO A 1 170 ? 28.304 -8.660 -15.449 1.00 74.50 170 PRO A O 1
ATOM 1335 N N . PHE A 1 171 ? 29.416 -10.268 -14.351 1.00 73.81 171 PHE A N 1
ATOM 1336 C CA . PHE A 1 171 ? 29.871 -10.997 -15.543 1.00 73.81 171 PHE A CA 1
ATOM 1337 C C . PHE A 1 171 ? 29.103 -12.299 -15.793 1.00 73.81 171 PHE A C 1
ATOM 1339 O O . PHE A 1 171 ? 29.406 -13.009 -16.748 1.00 73.81 171 PHE A O 1
ATOM 1346 N N . ALA A 1 172 ? 28.153 -12.640 -14.921 1.00 78.56 172 ALA A N 1
ATOM 1347 C CA . ALA A 1 172 ? 27.311 -13.813 -15.098 1.00 78.56 172 ALA A CA 1
ATOM 1348 C C . ALA A 1 172 ? 26.101 -13.461 -15.969 1.00 78.56 172 ALA A C 1
ATOM 1350 O O . ALA A 1 172 ? 25.570 -12.352 -15.893 1.00 78.56 172 ALA A O 1
ATOM 1351 N N . GLU A 1 173 ? 25.647 -14.414 -16.778 1.00 74.75 173 GLU A N 1
ATOM 1352 C CA . GLU A 1 173 ? 24.413 -14.252 -17.537 1.00 74.75 173 GLU A CA 1
ATOM 1353 C C . GLU A 1 173 ? 23.209 -14.166 -16.582 1.00 74.75 173 GLU A C 1
ATOM 1355 O O . GLU A 1 173 ? 23.020 -15.006 -15.699 1.00 74.75 173 GLU A O 1
ATOM 1360 N N . GLU A 1 174 ? 22.385 -13.128 -16.741 1.00 80.38 174 GLU A N 1
ATOM 1361 C CA . GLU A 1 174 ? 21.150 -12.989 -15.969 1.00 80.38 174 GLU A CA 1
ATOM 1362 C C . GLU A 1 174 ? 20.072 -13.930 -16.527 1.00 80.38 174 GLU A C 1
ATOM 1364 O O . GLU A 1 174 ? 19.426 -13.618 -17.532 1.00 80.38 174 GLU A O 1
ATOM 1369 N N . HIS A 1 175 ? 19.862 -15.063 -15.853 1.00 81.69 175 HIS A N 1
ATOM 1370 C CA . HIS A 1 175 ? 18.824 -16.042 -16.206 1.00 81.69 175 HIS A CA 1
ATOM 1371 C C . HIS A 1 175 ? 17.422 -15.669 -15.710 1.00 81.69 175 HIS A C 1
ATOM 1373 O O . HIS A 1 175 ? 16.432 -16.130 -16.273 1.00 81.69 175 HIS A O 1
ATOM 1379 N N . GLN A 1 176 ? 17.326 -14.854 -14.657 1.00 82.69 176 GLN A N 1
ATOM 1380 C CA . GLN A 1 176 ? 16.057 -14.420 -14.073 1.00 82.69 176 GLN A CA 1
ATOM 1381 C C . GLN A 1 176 ? 15.978 -12.891 -14.052 1.00 82.69 176 GLN A C 1
ATOM 1383 O O . GLN A 1 176 ? 16.976 -12.242 -13.703 1.00 82.69 176 GLN A O 1
ATOM 1388 N N . PRO A 1 177 ? 14.821 -12.314 -14.420 1.00 87.00 177 PRO A N 1
ATOM 1389 C CA . PRO A 1 177 ? 14.626 -10.880 -14.339 1.00 87.00 177 PRO A CA 1
ATOM 1390 C C . PRO A 1 177 ? 14.627 -10.429 -12.877 1.00 87.00 177 PRO A C 1
ATOM 1392 O O . PRO A 1 177 ? 14.371 -11.195 -11.949 1.00 87.00 177 PRO A O 1
ATOM 1395 N N . THR A 1 178 ? 14.948 -9.162 -12.674 1.00 84.62 178 THR A N 1
ATOM 1396 C CA . THR A 1 178 ? 14.797 -8.494 -11.387 1.00 84.62 178 THR A CA 1
ATOM 1397 C C . THR A 1 178 ? 13.355 -8.026 -11.267 1.00 84.62 178 THR A C 1
ATOM 1399 O O . THR A 1 178 ? 12.883 -7.284 -12.127 1.00 84.62 178 THR A O 1
ATOM 1402 N N . GLU A 1 179 ? 12.675 -8.452 -10.208 1.00 85.38 179 GLU A N 1
ATOM 1403 C CA . GLU A 1 179 ? 11.314 -8.020 -9.896 1.00 85.38 179 GLU A CA 1
ATOM 1404 C C . GLU A 1 179 ? 11.350 -6.872 -8.885 1.00 85.38 179 GLU A C 1
ATOM 1406 O O . GLU A 1 179 ? 11.962 -6.964 -7.818 1.00 85.38 179 GLU A O 1
ATOM 1411 N N . MET A 1 180 ? 10.700 -5.767 -9.231 1.00 82.19 180 MET A N 1
ATOM 1412 C CA . MET A 1 180 ? 10.494 -4.627 -8.353 1.00 82.19 180 MET A CA 1
ATOM 1413 C C . MET A 1 180 ? 9.013 -4.523 -8.011 1.00 82.19 180 MET A C 1
ATOM 1415 O O . MET A 1 180 ? 8.172 -4.458 -8.904 1.00 82.19 180 MET A O 1
ATOM 1419 N N . PHE A 1 181 ? 8.729 -4.442 -6.712 1.00 84.38 181 PHE A N 1
ATOM 1420 C CA . PHE A 1 181 ? 7.393 -4.228 -6.167 1.00 84.38 181 PHE A CA 1
ATOM 1421 C C . PHE A 1 181 ? 7.359 -2.864 -5.490 1.00 84.38 181 PHE A C 1
ATOM 1423 O O . PHE A 1 181 ? 8.058 -2.661 -4.492 1.00 84.38 181 PHE A O 1
ATOM 1430 N N . LEU A 1 182 ? 6.580 -1.948 -6.055 1.00 83.69 182 LEU A N 1
ATOM 1431 C CA . LEU A 1 182 ? 6.311 -0.629 -5.503 1.00 83.69 182 LEU A CA 1
ATOM 1432 C C . LEU A 1 182 ? 4.891 -0.623 -4.942 1.00 83.69 182 LEU A C 1
ATOM 1434 O O . LEU A 1 182 ? 3.930 -0.802 -5.683 1.00 83.69 182 LEU A O 1
ATOM 1438 N N . GLU A 1 183 ? 4.771 -0.406 -3.639 1.00 85.00 183 GLU A N 1
ATOM 1439 C CA . GLU A 1 183 ? 3.487 -0.170 -2.983 1.00 85.00 183 GLU A CA 1
ATOM 1440 C C . GLU A 1 183 ? 3.327 1.321 -2.728 1.00 85.00 183 GLU A C 1
ATOM 1442 O O . GLU A 1 183 ? 4.229 1.956 -2.171 1.00 85.00 183 GLU A O 1
ATOM 1447 N N . VAL A 1 184 ? 2.177 1.855 -3.121 1.00 82.81 184 VAL A N 1
ATOM 1448 C CA . VAL A 1 184 ? 1.795 3.251 -2.941 1.00 82.81 184 VAL A CA 1
ATOM 1449 C C . VAL A 1 184 ? 0.567 3.276 -2.047 1.00 82.81 184 VAL A C 1
ATOM 1451 O O . VAL A 1 184 ? -0.439 2.639 -2.346 1.00 82.81 184 VAL A O 1
ATOM 1454 N N . ILE A 1 185 ? 0.669 3.980 -0.924 1.00 83.25 185 ILE A N 1
ATOM 1455 C CA . ILE A 1 185 ? -0.457 4.215 -0.023 1.00 83.25 185 ILE A CA 1
ATOM 1456 C C . ILE A 1 185 ? -0.700 5.716 0.039 1.00 83.25 185 ILE A C 1
ATOM 1458 O O . ILE A 1 185 ? 0.133 6.433 0.597 1.00 83.25 185 ILE A O 1
ATOM 1462 N N . ASP A 1 186 ? -1.830 6.171 -0.495 1.00 82.25 186 ASP A N 1
ATOM 1463 C CA . ASP A 1 186 ? -2.296 7.555 -0.384 1.00 82.25 186 ASP A CA 1
ATOM 1464 C C . ASP A 1 186 ? -3.513 7.599 0.545 1.00 82.25 186 ASP A C 1
ATOM 1466 O O . ASP A 1 186 ? -4.604 7.165 0.190 1.00 82.25 186 ASP A O 1
ATOM 1470 N N . GLU A 1 187 ? -3.296 8.048 1.783 1.00 85.06 187 GLU A N 1
ATOM 1471 C CA . GLU A 1 187 ? -4.261 8.021 2.895 1.00 85.06 187 GLU A CA 1
ATOM 1472 C C . GLU A 1 187 ? -4.866 6.634 3.199 1.00 85.06 187 GLU A C 1
ATOM 1474 O O . GLU A 1 187 ? -4.463 5.975 4.163 1.00 85.06 187 GLU A O 1
ATOM 1479 N N . VAL A 1 188 ? -5.846 6.205 2.402 1.00 87.44 188 VAL A N 1
ATOM 1480 C CA . VAL A 1 188 ? -6.564 4.923 2.492 1.00 87.44 188 VAL A CA 1
ATOM 1481 C C . VAL A 1 188 ? -6.643 4.177 1.154 1.00 87.44 188 VAL A C 1
ATOM 1483 O O . VAL A 1 188 ? -7.145 3.052 1.109 1.00 87.44 188 VAL A O 1
ATOM 1486 N N . GLU A 1 189 ? -6.152 4.779 0.076 1.00 86.56 189 GLU A N 1
ATOM 1487 C CA . GLU A 1 189 ? -5.988 4.142 -1.224 1.00 86.56 189 GLU A CA 1
ATOM 1488 C C . GLU A 1 189 ? -4.687 3.337 -1.237 1.00 86.56 189 GLU A C 1
ATOM 1490 O O . GLU A 1 189 ? -3.652 3.791 -0.745 1.00 86.56 189 GLU A O 1
ATOM 1495 N N . TYR A 1 190 ? -4.749 2.119 -1.766 1.00 86.88 190 TYR A N 1
ATOM 1496 C CA . TYR A 1 190 ? -3.592 1.260 -1.972 1.00 86.88 190 TYR A CA 1
ATOM 1497 C C . TYR A 1 190 ? -3.492 0.880 -3.439 1.00 86.88 190 TYR A C 1
ATOM 1499 O O . TYR A 1 190 ? -4.396 0.253 -4.002 1.00 86.88 190 TYR A O 1
ATOM 1507 N N . GLU A 1 191 ? -2.333 1.180 -4.005 1.00 84.06 191 GLU A N 1
ATOM 1508 C CA . GLU A 1 191 ? -1.931 0.752 -5.331 1.00 84.06 191 GLU A CA 1
ATOM 1509 C C . GLU A 1 191 ? -0.643 -0.062 -5.234 1.00 84.06 191 GLU A C 1
ATOM 1511 O O . GLU A 1 191 ? 0.242 0.207 -4.414 1.00 84.06 191 GLU A O 1
ATOM 1516 N N . ASN A 1 192 ? -0.520 -1.066 -6.097 1.00 84.75 192 ASN A N 1
ATOM 1517 C CA . ASN A 1 192 ? 0.724 -1.792 -6.266 1.00 84.75 192 ASN A CA 1
ATOM 1518 C C . ASN A 1 192 ? 1.146 -1.784 -7.731 1.00 84.75 192 ASN A C 1
ATOM 1520 O O . ASN A 1 192 ? 0.337 -1.869 -8.650 1.00 84.75 192 ASN A O 1
ATOM 1524 N N . TYR A 1 193 ? 2.451 -1.673 -7.935 1.00 81.81 193 TYR A N 1
ATOM 1525 C CA . TYR A 1 193 ? 3.068 -1.695 -9.245 1.00 81.81 193 TYR A CA 1
ATOM 1526 C C . TYR A 1 193 ? 4.181 -2.722 -9.231 1.00 81.81 193 TYR A C 1
ATOM 1528 O O . TYR A 1 193 ? 5.077 -2.688 -8.383 1.00 81.81 193 TYR A O 1
ATOM 1536 N N . THR A 1 194 ? 4.121 -3.640 -10.190 1.00 83.62 194 THR A N 1
ATOM 1537 C CA . THR A 1 194 ? 5.158 -4.647 -10.391 1.00 83.62 194 THR A CA 1
ATOM 1538 C C . THR A 1 194 ? 5.865 -4.365 -11.704 1.00 83.62 194 THR A C 1
ATOM 1540 O O . THR A 1 194 ? 5.223 -4.206 -12.740 1.00 83.62 194 THR A O 1
ATOM 1543 N N . SER A 1 195 ? 7.193 -4.309 -11.668 1.00 84.81 195 SER A N 1
ATOM 1544 C CA . SER A 1 195 ? 8.027 -4.197 -12.863 1.00 84.81 195 SER A CA 1
ATOM 1545 C C . SER A 1 195 ? 9.060 -5.312 -12.880 1.00 84.81 195 SER A C 1
ATOM 1547 O O . SER A 1 195 ? 9.640 -5.648 -11.848 1.00 84.81 195 SER A O 1
ATOM 1549 N N . SER A 1 196 ? 9.271 -5.897 -14.056 1.00 87.00 196 SER A N 1
ATOM 1550 C CA . SER A 1 196 ? 10.188 -7.013 -14.274 1.00 87.00 196 SER A CA 1
ATOM 1551 C C . SER A 1 196 ? 11.143 -6.656 -15.405 1.00 87.00 196 SER A C 1
ATOM 1553 O O . SER A 1 196 ? 10.707 -6.321 -16.507 1.00 87.00 196 SER A O 1
ATOM 1555 N N . PHE A 1 197 ? 12.446 -6.672 -15.128 1.00 87.25 197 PHE A N 1
ATOM 1556 C CA . PHE A 1 197 ? 13.469 -6.253 -16.089 1.00 87.25 197 PHE A CA 1
ATOM 1557 C C . PHE A 1 197 ? 14.812 -6.949 -15.854 1.00 87.25 197 PHE A C 1
ATOM 1559 O O . PHE A 1 197 ? 15.154 -7.326 -14.734 1.00 87.25 197 PHE A O 1
ATOM 1566 N N . PHE A 1 198 ? 15.629 -7.064 -16.901 1.00 87.00 198 PHE A N 1
ATOM 1567 C CA . PHE A 1 198 ? 17.041 -7.431 -16.766 1.00 87.00 198 PHE A CA 1
ATOM 1568 C C . PHE A 1 198 ? 17.911 -6.173 -16.691 1.00 87.00 198 PHE A C 1
ATOM 1570 O O . PHE A 1 198 ? 17.620 -5.177 -17.356 1.00 87.00 198 PHE A O 1
ATOM 1577 N N . ILE A 1 199 ? 19.012 -6.205 -15.929 1.00 86.25 199 ILE A N 1
ATOM 1578 C CA . ILE A 1 199 ? 19.897 -5.031 -15.799 1.00 86.25 199 ILE A CA 1
ATOM 1579 C C . ILE A 1 199 ? 20.491 -4.645 -17.162 1.00 86.25 199 ILE A C 1
ATOM 1581 O O . ILE A 1 199 ? 20.630 -3.459 -17.465 1.00 86.25 199 ILE A O 1
ATOM 1585 N N . ARG A 1 200 ? 20.762 -5.633 -18.023 1.00 83.88 200 ARG A N 1
ATOM 1586 C CA . ARG A 1 200 ? 21.207 -5.404 -19.410 1.00 83.88 200 ARG A CA 1
ATOM 1587 C C . ARG A 1 200 ? 20.235 -4.593 -20.276 1.00 83.88 200 ARG A C 1
ATOM 1589 O O . ARG A 1 200 ? 20.691 -3.860 -21.154 1.00 83.88 200 ARG A O 1
ATOM 1596 N N . ASP A 1 201 ? 18.934 -4.681 -20.011 1.00 84.62 201 ASP A N 1
ATOM 1597 C CA . ASP A 1 201 ? 17.903 -4.027 -20.827 1.00 84.62 201 ASP A CA 1
ATOM 1598 C C . ASP A 1 201 ? 17.672 -2.577 -20.380 1.00 84.62 201 ASP A C 1
ATOM 1600 O O . ASP A 1 201 ? 17.385 -1.700 -21.195 1.00 84.62 201 ASP A O 1
ATOM 1604 N N . ILE A 1 202 ? 17.862 -2.302 -19.087 1.00 84.12 202 ILE A N 1
ATOM 1605 C CA . ILE A 1 202 ? 17.744 -0.953 -18.513 1.00 84.12 202 ILE A CA 1
ATOM 1606 C C . ILE A 1 202 ? 19.063 -0.172 -18.532 1.00 84.12 202 ILE A C 1
ATOM 1608 O O . ILE A 1 202 ? 19.090 1.007 -18.159 1.00 84.12 202 ILE A O 1
ATOM 1612 N N . SER A 1 203 ? 20.164 -0.805 -18.954 1.00 81.06 203 SER A N 1
ATOM 1613 C CA . SER A 1 203 ? 21.468 -0.156 -19.021 1.00 81.06 203 SER A CA 1
ATOM 1614 C C . SER A 1 203 ? 21.496 0.929 -20.099 1.00 81.06 203 SER A C 1
ATOM 1616 O O . SER A 1 203 ? 21.155 0.710 -21.259 1.00 81.06 203 SER A O 1
ATOM 1618 N N . GLU A 1 204 ? 21.948 2.128 -19.745 1.00 70.12 204 GLU A N 1
ATOM 1619 C CA . GLU A 1 204 ? 22.096 3.222 -20.713 1.00 70.12 204 GLU A CA 1
ATOM 1620 C C . GLU A 1 204 ? 23.160 2.904 -21.787 1.00 70.12 204 GLU A C 1
ATOM 1622 O O . GLU A 1 204 ? 23.071 3.354 -22.932 1.00 70.12 204 GLU A O 1
ATOM 1627 N N . TYR A 1 205 ? 24.132 2.045 -21.453 1.00 59.03 205 TYR A N 1
ATOM 1628 C CA . TYR A 1 205 ? 25.195 1.625 -22.367 1.00 59.03 205 TYR A CA 1
ATOM 1629 C C . TYR A 1 205 ? 24.663 0.842 -23.578 1.00 59.03 205 TYR A C 1
ATOM 1631 O O . TYR A 1 205 ? 25.113 1.071 -24.705 1.00 59.03 205 TYR A O 1
ATOM 1639 N N . THR A 1 206 ? 23.685 -0.047 -23.374 1.00 52.38 206 THR A N 1
ATOM 1640 C CA . THR A 1 206 ? 23.087 -0.864 -24.444 1.00 52.38 206 THR A CA 1
ATOM 1641 C C . THR A 1 206 ? 22.160 -0.045 -25.332 1.00 52.38 206 THR A C 1
ATOM 1643 O O . THR A 1 206 ? 22.222 -0.190 -26.555 1.00 52.38 206 THR A O 1
ATOM 1646 N N . ARG A 1 207 ? 21.387 0.896 -24.765 1.00 51.56 207 ARG A N 1
ATOM 1647 C CA . ARG A 1 207 ? 20.589 1.852 -25.556 1.00 51.56 207 ARG A CA 1
ATOM 1648 C C . ARG A 1 207 ? 21.470 2.651 -26.516 1.00 51.56 207 ARG A C 1
ATOM 1650 O O . ARG A 1 207 ? 21.211 2.650 -27.718 1.00 51.56 207 ARG A O 1
ATOM 1657 N N . ASN A 1 208 ? 22.553 3.253 -26.028 1.00 48.75 208 ASN A N 1
ATOM 1658 C CA . ASN A 1 208 ? 23.445 4.066 -26.863 1.00 48.75 208 ASN A CA 1
ATOM 1659 C C . ASN A 1 208 ? 24.179 3.253 -27.948 1.00 48.75 208 ASN A C 1
ATOM 1661 O O . ASN A 1 208 ? 24.383 3.754 -29.059 1.00 48.75 208 ASN A O 1
ATOM 1665 N N . HIS A 1 209 ? 24.518 1.986 -27.683 1.00 49.06 209 HIS A N 1
ATOM 1666 C CA . HIS A 1 209 ? 25.095 1.095 -28.698 1.00 49.06 209 HIS A CA 1
ATOM 1667 C C . HIS A 1 209 ? 24.077 0.696 -29.768 1.00 49.06 209 HIS A C 1
ATOM 1669 O O . HIS A 1 209 ? 24.402 0.729 -30.953 1.00 49.06 209 HIS A O 1
ATOM 1675 N N . HIS A 1 210 ? 22.834 0.389 -29.390 1.00 44.19 210 HIS A N 1
ATOM 1676 C CA . HIS A 1 210 ? 21.787 0.055 -30.356 1.00 44.19 210 HIS A CA 1
ATOM 1677 C C . HIS A 1 210 ? 21.442 1.248 -31.267 1.00 44.19 210 HIS A C 1
ATOM 1679 O O . HIS A 1 210 ? 21.326 1.082 -32.484 1.00 44.19 210 HIS A O 1
ATOM 1685 N N . TYR A 1 211 ? 21.373 2.469 -30.715 1.00 41.97 211 TYR A N 1
ATOM 1686 C CA . TYR A 1 211 ? 21.233 3.694 -31.516 1.00 41.97 211 TYR A CA 1
ATOM 1687 C C . TYR A 1 211 ? 22.427 3.914 -32.449 1.00 41.97 211 TYR A C 1
ATOM 1689 O O . TYR A 1 211 ? 22.226 4.226 -33.622 1.00 41.97 211 TYR A O 1
ATOM 1697 N N . SER A 1 212 ? 23.655 3.690 -31.975 1.00 45.66 212 SER A N 1
ATOM 1698 C CA . SER A 1 212 ? 24.861 3.830 -32.802 1.00 45.66 212 SER A CA 1
ATOM 1699 C C . SER A 1 212 ? 24.885 2.830 -33.963 1.00 45.66 212 SER A C 1
ATOM 1701 O O . SER A 1 212 ? 25.157 3.216 -35.097 1.00 45.66 212 SER A O 1
ATOM 1703 N N . VAL A 1 213 ? 24.528 1.564 -33.727 1.00 52.56 213 VAL A N 1
ATOM 1704 C CA . VAL A 1 213 ? 24.479 0.528 -34.775 1.00 52.56 213 VAL A CA 1
ATOM 1705 C C . VAL A 1 213 ? 23.362 0.804 -35.789 1.00 52.56 213 VAL A C 1
ATOM 1707 O O . VAL A 1 213 ? 23.590 0.684 -36.995 1.00 52.56 213 VAL A O 1
ATOM 1710 N N . SER A 1 214 ? 22.178 1.235 -35.340 1.00 39.44 214 SER A N 1
ATOM 1711 C CA . SER A 1 214 ? 21.086 1.641 -36.239 1.00 39.44 214 SER A CA 1
ATOM 1712 C C . SER A 1 214 ? 21.432 2.881 -37.065 1.00 39.44 214 SER A C 1
ATOM 1714 O O . SER A 1 214 ? 21.160 2.911 -38.265 1.00 39.44 214 SER A O 1
ATOM 1716 N N . TYR A 1 215 ? 22.076 3.884 -36.465 1.00 37.31 215 TYR A N 1
ATOM 1717 C CA . TYR A 1 215 ? 22.498 5.099 -37.163 1.00 37.31 215 TYR A CA 1
ATOM 1718 C C . TYR A 1 215 ? 23.584 4.805 -38.208 1.00 37.31 215 TYR A C 1
ATOM 1720 O O . TYR A 1 215 ? 23.499 5.280 -39.339 1.00 37.31 215 TYR A O 1
ATOM 1728 N N . ILE A 1 216 ? 24.552 3.942 -37.880 1.00 49.47 216 ILE A N 1
ATOM 1729 C CA . ILE A 1 216 ? 25.576 3.482 -38.828 1.00 49.47 216 ILE A CA 1
ATOM 1730 C C . ILE A 1 216 ? 24.936 2.699 -39.982 1.00 49.47 216 ILE A C 1
ATOM 1732 O O . ILE A 1 216 ? 25.251 2.975 -41.139 1.00 49.47 216 ILE A O 1
ATOM 1736 N N . ARG A 1 217 ? 23.993 1.785 -39.705 1.00 44.59 217 ARG A N 1
ATOM 1737 C CA . ARG A 1 217 ? 23.230 1.080 -40.753 1.00 44.59 217 ARG A CA 1
ATOM 1738 C C . ARG A 1 217 ? 22.474 2.052 -41.661 1.00 44.59 217 ARG A C 1
ATOM 1740 O O . ARG A 1 217 ? 22.537 1.908 -42.879 1.00 44.59 217 ARG A O 1
ATOM 1747 N N . ALA A 1 218 ? 21.805 3.057 -41.096 1.00 45.38 218 ALA A N 1
ATOM 1748 C CA . ALA A 1 218 ? 21.071 4.059 -41.865 1.00 45.38 218 ALA A CA 1
ATOM 1749 C C . ALA A 1 218 ? 21.995 4.919 -42.746 1.00 45.38 218 ALA A C 1
ATOM 1751 O O . ALA A 1 218 ? 21.690 5.132 -43.920 1.00 45.38 218 ALA A O 1
ATOM 1752 N N . ILE A 1 219 ? 23.150 5.352 -42.223 1.00 58.84 219 ILE A N 1
ATOM 1753 C CA . ILE A 1 219 ? 24.165 6.073 -43.006 1.00 58.84 219 ILE A CA 1
AT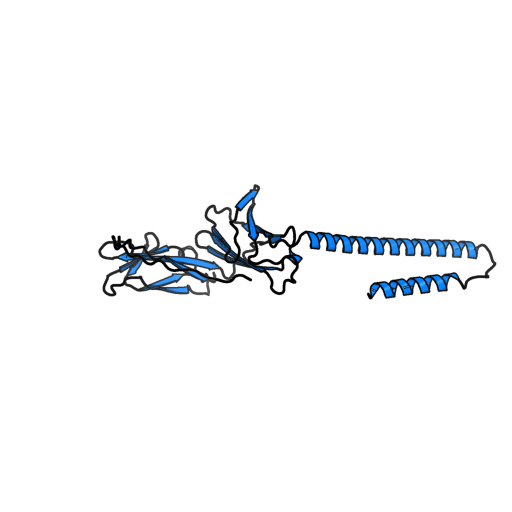OM 1754 C C . ILE A 1 219 ? 24.676 5.202 -44.152 1.00 58.84 219 ILE A C 1
ATOM 1756 O O . ILE A 1 219 ? 24.759 5.680 -45.281 1.00 58.84 219 ILE A O 1
ATOM 1760 N N . PHE A 1 220 ? 24.993 3.932 -43.893 1.00 55.94 220 PHE A N 1
ATOM 1761 C CA . PHE A 1 220 ? 25.518 3.034 -44.921 1.00 55.94 220 PHE A CA 1
ATOM 1762 C C . PHE A 1 220 ? 24.498 2.805 -46.045 1.00 55.94 220 PHE A C 1
ATOM 1764 O O . PHE A 1 220 ? 24.846 2.891 -47.220 1.00 55.94 220 PHE A O 1
ATOM 1771 N N . ILE A 1 221 ? 23.220 2.604 -45.697 1.00 59.97 221 ILE A N 1
ATOM 1772 C CA . ILE A 1 221 ? 22.120 2.478 -46.667 1.00 59.97 221 ILE A CA 1
ATOM 1773 C C . ILE A 1 221 ? 21.956 3.767 -47.483 1.00 59.97 221 ILE A C 1
ATOM 1775 O O . ILE A 1 221 ? 21.777 3.711 -48.701 1.00 59.97 221 ILE A O 1
ATOM 1779 N N . PHE A 1 222 ? 22.031 4.931 -46.837 1.00 56.03 222 PHE A N 1
ATOM 1780 C CA . PHE A 1 222 ? 21.921 6.217 -47.520 1.00 56.03 222 PHE A CA 1
ATOM 1781 C C . PHE A 1 222 ? 23.080 6.445 -48.502 1.00 56.03 222 PHE A C 1
ATOM 1783 O O . PHE A 1 222 ? 22.841 6.786 -49.659 1.00 56.03 222 PHE A O 1
ATOM 1790 N N . GLN A 1 223 ? 24.322 6.186 -48.083 1.00 61.22 223 GLN A N 1
ATOM 1791 C CA . GLN A 1 223 ? 25.510 6.295 -48.940 1.00 61.22 223 GLN A CA 1
ATOM 1792 C C . GLN A 1 223 ? 25.450 5.334 -50.136 1.00 61.22 223 GLN A C 1
ATOM 1794 O O . GLN A 1 223 ? 25.767 5.732 -51.258 1.00 61.22 223 GLN A O 1
ATOM 1799 N N . LEU A 1 224 ? 24.980 4.099 -49.928 1.00 64.12 224 LEU A N 1
ATOM 1800 C CA . LEU A 1 224 ? 24.817 3.116 -51.000 1.00 64.12 224 LEU A CA 1
ATOM 1801 C C . LEU A 1 224 ? 23.810 3.597 -52.058 1.00 64.12 224 LEU A C 1
ATOM 1803 O O . LEU A 1 224 ? 24.112 3.568 -53.249 1.00 64.12 224 LEU A O 1
ATOM 1807 N N . ARG A 1 225 ? 22.656 4.133 -51.635 1.00 61.66 225 ARG A N 1
ATOM 1808 C CA . ARG A 1 225 ? 21.649 4.697 -52.554 1.00 61.66 225 ARG A CA 1
ATOM 1809 C C . ARG A 1 225 ? 22.159 5.919 -53.314 1.00 61.66 225 ARG A C 1
ATOM 1811 O O . ARG A 1 225 ? 21.842 6.090 -54.487 1.00 61.66 225 ARG A O 1
ATOM 1818 N N . VAL A 1 226 ? 22.954 6.772 -52.669 1.00 64.25 226 VAL A N 1
ATOM 1819 C CA . VAL A 1 226 ? 23.587 7.917 -53.338 1.00 64.25 226 VAL A CA 1
ATOM 1820 C C . VAL A 1 226 ? 24.555 7.433 -54.421 1.00 64.25 226 VAL A C 1
ATOM 1822 O O . VAL A 1 226 ? 24.515 7.936 -55.542 1.00 64.25 226 VAL A O 1
ATOM 1825 N N . LEU A 1 227 ? 25.363 6.410 -54.136 1.00 69.25 227 LEU A N 1
ATOM 1826 C CA . LEU A 1 227 ? 26.279 5.820 -55.113 1.00 69.25 227 LEU A CA 1
ATOM 1827 C C . LEU A 1 227 ? 25.538 5.158 -56.293 1.00 69.25 227 LEU A C 1
ATOM 1829 O O . LEU A 1 227 ? 25.950 5.319 -57.445 1.00 69.25 227 LEU A O 1
ATOM 1833 N N . GLU A 1 228 ? 24.418 4.477 -56.043 1.00 66.50 228 GLU A N 1
ATOM 1834 C CA . GLU A 1 228 ? 23.538 3.953 -57.101 1.00 66.50 228 GLU A CA 1
ATOM 1835 C C . GLU A 1 228 ? 22.985 5.073 -57.996 1.00 66.50 228 GLU A C 1
ATOM 1837 O O . GLU A 1 228 ? 23.003 4.958 -59.222 1.00 66.50 228 GLU A O 1
ATOM 1842 N N . MET A 1 229 ? 22.571 6.205 -57.418 1.00 62.31 229 MET A N 1
ATOM 1843 C CA . MET A 1 229 ? 22.105 7.353 -58.205 1.00 62.31 229 MET A CA 1
ATOM 1844 C C . MET A 1 229 ? 23.220 7.969 -59.061 1.00 62.31 229 MET A C 1
ATOM 1846 O O . MET A 1 229 ? 22.991 8.289 -60.229 1.00 62.31 229 MET A O 1
ATOM 1850 N N . PHE A 1 230 ? 24.437 8.105 -58.525 1.00 65.06 230 PHE A N 1
ATOM 1851 C CA . PHE A 1 230 ? 25.576 8.629 -59.289 1.00 65.06 230 PHE A CA 1
ATOM 1852 C C . PHE A 1 230 ? 25.997 7.693 -60.424 1.00 65.06 230 PHE A C 1
ATOM 1854 O O . PHE A 1 230 ? 26.268 8.155 -61.533 1.00 65.06 230 PHE A O 1
ATOM 1861 N N . THR A 1 231 ? 26.022 6.382 -60.182 1.00 68.25 231 THR A N 1
ATOM 1862 C CA . THR A 1 231 ? 26.347 5.398 -61.225 1.00 68.25 231 THR A CA 1
ATOM 1863 C C . THR A 1 231 ? 25.284 5.367 -62.323 1.00 68.25 231 THR A C 1
ATOM 1865 O O . THR A 1 231 ? 25.641 5.353 -63.501 1.00 68.25 231 THR A O 1
ATOM 1868 N N . ALA A 1 232 ? 23.998 5.473 -61.974 1.00 62.53 232 ALA A N 1
ATOM 1869 C CA . ALA A 1 232 ? 22.916 5.603 -62.949 1.00 62.53 232 ALA A CA 1
ATOM 1870 C C . ALA A 1 232 ? 23.027 6.896 -63.780 1.00 62.53 232 ALA A C 1
ATOM 1872 O O . ALA A 1 232 ? 22.880 6.856 -65.003 1.00 62.53 232 ALA A O 1
ATOM 1873 N N . ALA A 1 233 ? 23.339 8.033 -63.150 1.00 61.38 233 ALA A N 1
ATOM 1874 C CA . ALA A 1 233 ? 23.510 9.310 -63.844 1.00 61.38 233 ALA A CA 1
ATOM 1875 C C . ALA A 1 233 ? 24.717 9.302 -64.797 1.00 61.38 233 ALA A C 1
ATOM 1877 O O . ALA A 1 233 ? 24.607 9.752 -65.939 1.00 61.38 233 ALA A O 1
ATOM 1878 N N . LEU A 1 234 ? 25.852 8.739 -64.368 1.00 64.06 234 LEU A N 1
ATOM 1879 C CA . LEU A 1 234 ? 27.028 8.560 -65.223 1.00 64.06 234 LEU A CA 1
ATOM 1880 C C . LEU A 1 234 ? 26.732 7.619 -66.392 1.00 64.06 234 LEU A C 1
ATOM 1882 O O . LEU A 1 234 ? 27.150 7.902 -67.511 1.00 64.06 234 LEU A O 1
ATOM 1886 N N . PHE A 1 235 ? 25.971 6.544 -66.167 1.00 61.2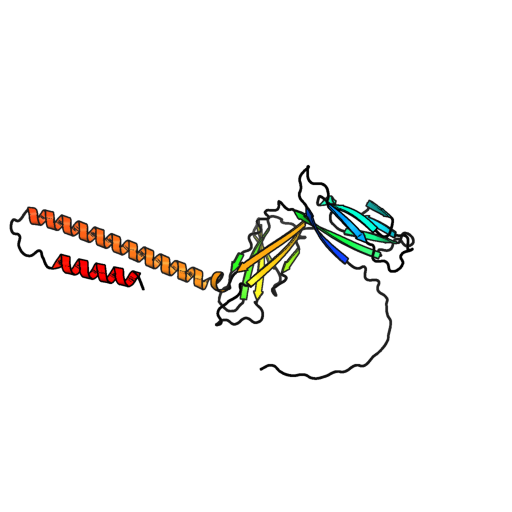2 235 PHE A N 1
ATOM 1887 C CA . PHE A 1 235 ? 25.547 5.639 -67.233 1.00 61.22 235 PHE A CA 1
ATOM 1888 C C . PHE A 1 235 ? 24.673 6.356 -68.273 1.00 61.22 235 PHE A C 1
ATOM 1890 O O . PHE A 1 235 ? 24.916 6.217 -69.469 1.00 61.22 235 PHE A O 1
ATOM 1897 N N . GLN A 1 236 ? 23.719 7.189 -67.845 1.00 59.28 236 GLN A N 1
ATOM 1898 C CA . GLN A 1 236 ? 22.892 8.000 -68.751 1.00 59.28 236 GLN A CA 1
ATOM 1899 C C . GLN A 1 236 ? 23.730 9.009 -69.553 1.00 59.28 236 GLN A C 1
ATOM 1901 O O . GLN A 1 236 ? 23.589 9.093 -70.772 1.00 59.28 236 GLN A O 1
ATOM 1906 N N . LEU A 1 237 ? 24.661 9.716 -68.905 1.00 56.72 237 LEU A N 1
ATOM 1907 C CA . LEU A 1 237 ? 25.605 10.623 -69.574 1.00 56.72 237 LEU A CA 1
ATOM 1908 C C . LEU A 1 237 ? 26.481 9.893 -70.602 1.00 56.72 237 LEU A C 1
ATOM 1910 O O . LEU A 1 237 ? 26.693 10.403 -71.701 1.00 56.72 237 LEU A O 1
ATOM 1914 N N . PHE A 1 238 ? 26.948 8.685 -70.280 1.00 53.47 238 PHE A N 1
ATOM 1915 C CA . PHE A 1 238 ? 27.726 7.857 -71.202 1.00 53.47 238 PHE A CA 1
ATOM 1916 C C . PHE A 1 238 ? 26.897 7.344 -72.382 1.00 53.47 238 PHE A C 1
ATOM 1918 O O . PHE A 1 238 ? 27.402 7.342 -73.501 1.00 53.47 238 PHE A O 1
ATOM 1925 N N . VAL A 1 239 ? 25.634 6.959 -72.177 1.00 56.03 239 VAL A N 1
ATOM 1926 C CA . VAL A 1 239 ? 24.727 6.540 -73.262 1.00 56.03 239 VAL A CA 1
ATOM 1927 C C . VAL A 1 239 ? 24.421 7.709 -74.203 1.00 56.03 239 VAL A C 1
ATOM 1929 O O . VAL A 1 239 ? 24.453 7.532 -75.420 1.00 56.03 239 VAL A O 1
ATOM 1932 N N . VAL A 1 240 ? 24.201 8.915 -73.669 1.00 55.16 240 VAL A N 1
ATOM 1933 C CA . VAL A 1 240 ? 23.972 10.125 -74.477 1.00 55.16 240 VAL A CA 1
ATOM 1934 C C . VAL A 1 240 ? 25.226 10.511 -75.274 1.00 55.16 240 VAL A C 1
ATOM 1936 O O . VAL A 1 240 ? 25.122 10.809 -76.463 1.00 55.16 240 VAL A O 1
ATOM 1939 N N . ASN A 1 241 ? 26.421 10.424 -74.677 1.00 48.69 241 ASN A N 1
ATOM 1940 C CA . ASN A 1 241 ? 27.679 10.674 -75.395 1.00 48.69 241 ASN A CA 1
ATOM 1941 C C . ASN A 1 241 ? 27.999 9.583 -76.433 1.00 48.69 241 ASN A C 1
ATOM 1943 O O . ASN A 1 241 ? 28.485 9.886 -77.522 1.00 48.69 241 ASN A O 1
ATOM 1947 N N . ALA A 1 242 ? 27.689 8.318 -76.137 1.00 50.44 242 ALA A N 1
ATOM 1948 C CA . ALA A 1 242 ? 27.868 7.205 -77.070 1.00 50.44 242 ALA A CA 1
ATOM 1949 C C . ALA A 1 242 ? 26.879 7.263 -78.249 1.00 50.44 242 ALA A C 1
ATOM 1951 O O . ALA A 1 242 ? 27.225 6.862 -79.358 1.00 50.44 242 ALA A O 1
ATOM 1952 N N . ALA A 1 243 ? 25.678 7.820 -78.059 1.00 50.28 243 ALA A N 1
ATOM 1953 C CA . ALA A 1 243 ? 24.737 8.069 -79.153 1.00 50.28 243 ALA A CA 1
ATOM 1954 C C . ALA A 1 243 ? 25.247 9.140 -80.140 1.00 50.28 243 ALA A C 1
ATOM 1956 O O . ALA A 1 243 ? 24.896 9.105 -81.321 1.00 50.28 243 ALA A O 1
ATOM 1957 N N . HIS A 1 244 ? 26.117 10.048 -79.686 1.00 46.78 244 HIS A N 1
ATOM 1958 C CA . HIS A 1 244 ? 26.710 11.099 -80.515 1.00 46.78 244 HIS A CA 1
ATOM 1959 C C . HIS A 1 244 ? 27.972 10.642 -81.281 1.00 46.78 244 HIS A C 1
ATOM 1961 O O . HIS A 1 244 ? 28.381 11.290 -82.246 1.00 46.78 244 HIS A O 1
ATOM 1967 N N . HIS A 1 245 ? 28.570 9.504 -80.912 1.00 43.94 245 HIS A N 1
ATOM 1968 C CA . HIS A 1 245 ? 29.746 8.932 -81.573 1.00 43.94 245 HIS A CA 1
ATOM 1969 C C . HIS A 1 245 ? 29.521 7.445 -81.891 1.00 43.94 245 HIS A C 1
ATOM 1971 O O . HIS A 1 245 ? 29.693 6.569 -81.048 1.00 43.94 245 HIS A O 1
ATOM 1977 N N . ARG A 1 246 ? 29.189 7.127 -83.151 1.00 47.69 246 ARG A N 1
ATOM 1978 C CA . ARG A 1 246 ? 29.212 5.739 -83.646 1.00 47.69 246 ARG A CA 1
ATOM 1979 C C . ARG A 1 246 ? 30.632 5.175 -83.564 1.00 47.69 246 ARG A C 1
ATOM 1981 O O . ARG A 1 246 ? 31.394 5.399 -84.495 1.00 47.69 246 ARG A O 1
ATOM 1988 N N . GLN A 1 247 ? 30.951 4.407 -82.526 1.00 39.53 247 GLN A N 1
ATOM 1989 C CA . GLN A 1 247 ? 31.818 3.219 -82.573 1.00 39.53 247 GLN A CA 1
ATOM 1990 C C . GLN A 1 247 ? 31.644 2.428 -81.263 1.00 39.53 247 GLN A C 1
ATOM 1992 O O . GLN A 1 247 ? 32.058 2.872 -80.198 1.00 39.53 247 GLN A O 1
ATOM 1997 N N . LEU A 1 248 ? 31.036 1.242 -81.343 1.00 46.09 248 LEU A N 1
ATOM 1998 C CA . LEU A 1 248 ? 30.884 0.295 -80.233 1.00 46.09 248 LEU A CA 1
ATOM 1999 C C . LEU A 1 248 ? 31.902 -0.837 -80.400 1.00 46.09 248 LEU A C 1
ATOM 2001 O O . LEU A 1 248 ? 31.812 -1.607 -81.356 1.00 46.09 248 LEU A O 1
ATOM 2005 N N . LYS A 1 249 ? 32.827 -0.976 -79.449 1.00 43.94 249 LYS A N 1
ATOM 2006 C CA . LYS A 1 249 ? 33.449 -2.252 -79.062 1.00 43.94 249 LYS A CA 1
ATOM 2007 C C . LYS A 1 249 ? 34.104 -2.082 -77.689 1.00 43.94 249 LYS A C 1
ATOM 2009 O O . LYS A 1 249 ? 34.683 -1.041 -77.420 1.00 43.94 249 LYS A O 1
ATOM 2014 N N . VAL A 1 250 ? 34.031 -3.141 -76.880 1.00 47.31 250 VAL A N 1
ATOM 2015 C CA . VAL A 1 250 ? 34.424 -3.270 -75.457 1.00 47.31 250 VAL A CA 1
ATOM 2016 C C . VAL A 1 250 ? 33.287 -2.944 -74.476 1.00 47.31 250 VAL A C 1
ATOM 2018 O O . VAL A 1 250 ? 33.201 -1.854 -73.930 1.00 47.31 250 VAL A O 1
ATOM 2021 N N . PHE A 1 251 ? 32.408 -3.926 -74.231 1.00 47.66 251 PHE A N 1
ATOM 2022 C CA . PHE A 1 251 ? 31.311 -3.809 -73.253 1.00 47.66 251 PHE A CA 1
ATOM 2023 C C . PHE A 1 251 ? 31.057 -5.099 -72.446 1.00 47.66 251 PHE A C 1
ATOM 2025 O O . PHE A 1 251 ? 29.918 -5.414 -72.129 1.00 47.66 251 PHE A O 1
ATOM 2032 N N . ASN A 1 252 ? 32.104 -5.872 -72.119 1.00 44.38 252 ASN A N 1
ATOM 2033 C CA . ASN A 1 252 ? 31.939 -7.148 -71.393 1.00 44.38 252 ASN A CA 1
ATOM 2034 C C . ASN A 1 252 ? 32.700 -7.266 -70.058 1.00 44.38 252 ASN A C 1
ATOM 2036 O O . ASN A 1 252 ? 32.567 -8.278 -69.383 1.00 44.38 252 ASN A O 1
ATOM 2040 N N . SER A 1 253 ? 33.482 -6.258 -69.646 1.00 44.44 253 SER A N 1
ATOM 2041 C CA . SER A 1 253 ? 34.323 -6.367 -68.438 1.00 44.44 253 SER A CA 1
ATOM 2042 C C . SER A 1 253 ? 33.725 -5.721 -67.180 1.00 44.44 253 SER A C 1
ATOM 2044 O O . SER A 1 253 ? 34.002 -6.194 -66.083 1.00 44.44 253 SER A O 1
ATOM 2046 N N . SER A 1 254 ? 32.916 -4.661 -67.292 1.00 46.75 254 SER A N 1
ATOM 2047 C CA . SER A 1 254 ? 32.464 -3.890 -66.115 1.00 46.75 254 SER A CA 1
ATOM 2048 C C . SER A 1 254 ? 31.229 -4.470 -65.417 1.00 46.75 254 SER A C 1
ATOM 2050 O O . SER A 1 254 ? 31.114 -4.374 -64.198 1.00 46.75 254 SER A O 1
ATOM 2052 N N . THR A 1 255 ? 30.330 -5.130 -66.148 1.00 51.38 255 THR A N 1
ATOM 2053 C CA . THR A 1 255 ? 29.135 -5.787 -65.585 1.00 51.38 255 THR A CA 1
ATOM 2054 C C . THR A 1 255 ? 29.485 -7.007 -64.732 1.00 51.38 255 THR A C 1
ATOM 2056 O O . THR A 1 255 ? 28.858 -7.236 -63.700 1.00 51.38 255 THR A O 1
ATOM 2059 N N . ALA A 1 256 ? 30.530 -7.755 -65.105 1.00 50.03 256 ALA A N 1
ATOM 2060 C CA . ALA A 1 256 ? 31.011 -8.897 -64.329 1.00 50.03 256 ALA A CA 1
ATOM 2061 C C . ALA A 1 256 ? 31.610 -8.471 -62.976 1.00 50.03 256 ALA A C 1
ATOM 2063 O O . ALA A 1 256 ? 31.355 -9.111 -61.958 1.00 50.03 256 ALA A O 1
ATOM 2064 N N . VAL A 1 257 ? 32.347 -7.355 -62.933 1.00 52.97 257 VAL A N 1
ATOM 2065 C CA . VAL A 1 257 ? 32.932 -6.820 -61.690 1.00 52.97 257 VAL A CA 1
ATOM 2066 C C . VAL A 1 257 ? 31.840 -6.338 -60.728 1.00 52.97 257 VAL A C 1
ATOM 2068 O O . VAL A 1 257 ? 31.904 -6.633 -59.536 1.00 52.97 257 VAL A O 1
ATOM 2071 N N . TYR A 1 258 ? 30.794 -5.688 -61.245 1.00 48.59 258 TYR A N 1
ATOM 2072 C CA . TYR A 1 258 ? 29.668 -5.207 -60.438 1.00 48.59 258 TYR A CA 1
ATOM 2073 C C . TYR A 1 258 ? 28.866 -6.353 -59.798 1.00 48.59 258 TYR A C 1
ATOM 2075 O O . TYR A 1 258 ? 28.642 -6.349 -58.589 1.00 48.59 258 TYR A O 1
ATOM 2083 N N . LEU A 1 259 ? 28.526 -7.394 -60.567 1.00 53.16 259 LEU A N 1
ATOM 2084 C CA . LEU A 1 259 ? 27.797 -8.562 -60.049 1.00 53.16 259 LEU A CA 1
ATOM 2085 C C . LEU A 1 259 ? 28.601 -9.357 -59.008 1.00 53.16 259 LEU A C 1
ATOM 2087 O O . LEU A 1 259 ? 28.029 -9.929 -58.080 1.00 53.16 259 LEU A O 1
ATOM 2091 N N . THR A 1 260 ? 29.931 -9.375 -59.134 1.00 52.91 260 THR A N 1
ATOM 2092 C CA . THR A 1 260 ? 30.809 -10.047 -58.164 1.00 52.91 260 THR A CA 1
ATOM 2093 C C . THR A 1 260 ? 30.873 -9.275 -56.843 1.00 52.91 260 THR A C 1
ATOM 2095 O O . THR A 1 260 ? 30.854 -9.881 -55.773 1.00 52.91 260 THR A O 1
ATOM 2098 N N . PHE A 1 261 ? 30.874 -7.940 -56.905 1.00 48.72 261 PHE A N 1
ATOM 2099 C CA . PHE A 1 261 ? 30.835 -7.075 -55.724 1.00 48.72 261 PHE A CA 1
ATOM 2100 C C . PHE A 1 261 ? 29.480 -7.153 -55.002 1.00 48.72 261 PHE A C 1
ATOM 2102 O O . PHE A 1 261 ? 29.432 -7.238 -53.778 1.00 48.72 261 PHE A O 1
ATOM 2109 N N . GLN A 1 262 ? 28.381 -7.230 -55.756 1.00 48.41 262 GLN A N 1
ATOM 2110 C CA . GLN A 1 262 ? 27.029 -7.349 -55.208 1.00 48.41 262 GLN A CA 1
ATOM 2111 C C . GLN A 1 262 ? 26.823 -8.677 -54.447 1.00 48.41 262 GLN A C 1
ATOM 2113 O O . GLN A 1 262 ? 26.303 -8.675 -53.333 1.00 48.41 262 GLN A O 1
ATOM 2118 N N . ARG A 1 263 ? 27.347 -9.799 -54.970 1.00 52.16 263 ARG A N 1
ATOM 2119 C CA . ARG A 1 263 ? 27.334 -11.107 -54.277 1.00 52.16 263 ARG A CA 1
ATOM 2120 C C . ARG A 1 263 ? 28.177 -11.149 -53.004 1.00 52.16 263 ARG A C 1
ATOM 2122 O O . ARG A 1 263 ? 27.822 -11.846 -52.057 1.00 52.16 263 ARG A O 1
ATOM 2129 N N . ALA A 1 264 ? 29.301 -10.433 -52.976 1.00 50.69 264 ALA A N 1
ATOM 2130 C CA . ALA A 1 264 ? 30.141 -10.350 -51.783 1.00 50.69 264 ALA A CA 1
ATOM 2131 C C . ALA A 1 264 ? 29.438 -9.590 -50.644 1.00 50.69 264 ALA A C 1
ATOM 2133 O O . ALA A 1 264 ? 29.613 -9.936 -49.478 1.00 50.69 264 ALA A O 1
ATOM 2134 N N . ILE A 1 265 ? 28.602 -8.604 -50.986 1.00 50.16 265 ILE A N 1
ATOM 2135 C CA . ILE A 1 265 ? 27.805 -7.839 -50.022 1.00 50.16 265 ILE A CA 1
ATOM 2136 C C . ILE A 1 265 ? 26.637 -8.676 -49.481 1.00 50.16 265 ILE A C 1
ATOM 2138 O O . ILE A 1 265 ? 26.436 -8.700 -48.271 1.00 50.16 265 ILE A O 1
ATOM 2142 N N . GLU A 1 266 ? 25.911 -9.418 -50.325 1.00 48.09 266 GLU A N 1
ATOM 2143 C CA . GLU A 1 266 ? 24.807 -10.286 -49.870 1.00 48.09 266 GLU A CA 1
ATOM 2144 C C . GLU A 1 266 ? 25.274 -11.381 -48.896 1.00 48.09 266 GLU A C 1
ATOM 2146 O O . GLU A 1 266 ? 24.615 -11.633 -47.888 1.00 48.09 266 GLU A O 1
ATOM 2151 N N . ASN A 1 267 ? 26.453 -11.970 -49.123 1.00 46.50 267 ASN A N 1
ATOM 2152 C CA . ASN A 1 267 ? 27.030 -12.955 -48.200 1.00 46.50 267 ASN A CA 1
ATOM 2153 C C . ASN A 1 267 ? 27.463 -12.346 -46.856 1.00 46.50 267 ASN A C 1
ATOM 2155 O O . ASN A 1 267 ? 27.443 -13.036 -45.839 1.00 46.50 267 ASN A O 1
ATOM 2159 N N . TRP A 1 268 ? 27.819 -11.059 -46.825 1.00 42.47 268 TRP A N 1
ATOM 2160 C CA . TRP A 1 268 ? 28.168 -10.360 -45.586 1.00 42.47 268 TRP A CA 1
ATOM 2161 C C . TRP A 1 268 ? 26.936 -10.018 -44.731 1.00 42.47 268 TRP A C 1
ATOM 2163 O O . TRP A 1 268 ? 27.048 -9.907 -43.518 1.00 42.47 268 TRP A O 1
ATOM 2173 N N . PHE A 1 269 ? 25.747 -9.905 -45.334 1.00 40.28 269 PHE A N 1
ATOM 2174 C CA . PHE A 1 269 ? 24.491 -9.644 -44.617 1.00 40.28 269 PHE A CA 1
ATOM 2175 C C . PHE A 1 269 ? 23.905 -10.868 -43.885 1.00 40.28 269 PHE A C 1
ATOM 2177 O O . PHE A 1 269 ? 23.037 -10.692 -43.031 1.00 40.28 269 PHE A O 1
ATOM 2184 N N . HIS A 1 270 ? 24.353 -12.087 -44.209 1.00 41.22 270 HIS A N 1
ATOM 2185 C CA . HIS A 1 270 ? 23.838 -13.343 -43.641 1.00 41.22 270 HIS A CA 1
ATOM 2186 C C . HIS A 1 270 ? 24.708 -13.957 -42.526 1.00 41.22 270 HIS A C 1
ATOM 2188 O O . HIS A 1 270 ? 24.359 -15.026 -42.022 1.00 41.22 270 HIS A O 1
ATOM 2194 N N . THR A 1 271 ? 25.802 -13.295 -42.134 1.00 37.03 271 THR A N 1
ATOM 2195 C CA . THR A 1 271 ? 26.680 -13.701 -41.016 1.00 37.03 271 THR A CA 1
ATOM 2196 C C . THR A 1 271 ? 26.568 -12.693 -39.880 1.00 37.03 271 THR A C 1
ATOM 2198 O O . THR A 1 271 ? 26.593 -13.127 -38.709 1.00 37.03 271 THR A O 1
#

Foldseek 3Di:
DDDDDDDDDDDDDDDDPPVPLDADEAEDEAEAEADPVDFFDWDKDFQPDPDQPFKKFKDDVPDTQGTHRIGTQGHHDPVSFAKIFIAGPVPRDTRHIYGAAYEYPPPPPPFPWAKADQALPQKIKIKTKDQDPQPQKDKDKDQWDWDWDWDDDPRIIMIMIITGHPPGDSPDDDPAWDWIWIWIDRPRYIDIDIDTGHNCVRHPVNVVVVVVVVVVVVVVVVVVVVVVVVVVVVVVVVVVVCVVDPDDDDDDPPVVVVVVVVVVVVVVVVD

Sequence (271 aa):
NCHLYCSAFILLILAGANMSFFAISEVYVIESEWNDETPAKKVKLTCNTADEALPVYWKKGTELKGTGKTLIAEVKEFPDAGNYTCLSAKTHEIISYSFFLITKVDSNGKTFLKCEAKNYSGIFTCSWMTENESPSVKFTIRSLKGSPVARTDQSVTEYTTQCQKENYCPFAEEHQPTEMFLEVIDEVEYENYTSSFFIRDISEYTRNHHYSVSYIRAIFIFQLRVLEMFTAALFQLFVVNAAHHRQLKVFNSSTAVYLTFQRAIENWFHT